Protein AF-A0A7S1Z8I4-F1 (afdb_monomer_lite)

Foldseek 3Di:
DEEQVVLVVLLVQLVVVVPPPPVVSNLVSLVVNLVVLVVDQWYFQHFLVSLQSSQLSCCPSVVFQWEFEAADPSCVNNCVSHNHYDHDDPPPDDPPDDDDPPPPPVVVVVVVVVVVVVVVVVVVVVVVVVVVVVVVLVVLLLCCLFDDDPSSLCNQLVVQLVVLVVVQVVVVPPDDDDDDQDPVSVVSSVVSSVVSVVVSVVLVVDCVVDDPSVVVSNVVSVVVSQVSCVVVVNRVPPDDPDDDDDDDDDDDDVDRDVRRMTRIDTDDDD

Structure (mmCIF, N/CA/C/O backbone):
data_AF-A0A7S1Z8I4-F1
#
_entry.id   AF-A0A7S1Z8I4-F1
#
loop_
_atom_site.group_PDB
_atom_site.id
_atom_site.type_symbol
_atom_site.label_atom_id
_atom_site.label_alt_id
_atom_site.label_comp_id
_atom_site.label_asym_id
_atom_site.label_entity_id
_atom_site.label_seq_id
_atom_site.pdbx_PDB_ins_code
_atom_site.Cartn_x
_atom_site.Cartn_y
_atom_site.Cartn_z
_atom_site.occupancy
_atom_site.B_iso_or_equiv
_atom_site.auth_seq_id
_atom_site.auth_comp_id
_atom_site.auth_asym_id
_atom_site.auth_atom_id
_atom_site.pdbx_PDB_model_num
ATOM 1 N N . VAL A 1 1 ? -29.106 -2.242 25.116 1.00 75.00 1 VAL A N 1
ATOM 2 C CA . VAL A 1 1 ? -28.317 -2.472 23.879 1.00 75.00 1 VAL A CA 1
ATOM 3 C C . VAL A 1 1 ? -28.120 -1.130 23.192 1.00 75.00 1 VAL A C 1
ATOM 5 O O . VAL A 1 1 ? -29.089 -0.388 23.104 1.00 75.00 1 VAL A O 1
ATOM 8 N N . ALA A 1 2 ? -26.910 -0.803 22.744 1.00 81.31 2 ALA A N 1
ATOM 9 C CA . ALA A 1 2 ? -26.602 0.417 21.996 1.00 81.31 2 ALA A CA 1
ATOM 10 C C . ALA A 1 2 ? -25.800 0.084 20.728 1.00 81.31 2 ALA A C 1
ATOM 12 O O . ALA A 1 2 ? -25.123 -0.940 20.661 1.00 81.31 2 ALA A O 1
ATOM 13 N N . THR A 1 3 ? -25.871 0.942 19.713 1.00 85.00 3 THR A N 1
ATOM 14 C CA . THR A 1 3 ? -25.057 0.818 18.494 1.00 85.00 3 THR A CA 1
ATOM 15 C C . THR A 1 3 ? -23.680 1.452 18.680 1.00 85.00 3 THR A C 1
ATOM 17 O O . THR A 1 3 ? -23.572 2.484 19.343 1.00 85.00 3 THR A O 1
ATOM 20 N N . GLY A 1 4 ? -22.653 0.895 18.031 1.00 80.12 4 GLY A N 1
ATOM 21 C CA . GLY A 1 4 ? -21.274 1.389 18.072 1.00 80.12 4 GLY A CA 1
ATOM 22 C C . GLY A 1 4 ? -21.150 2.888 17.797 1.00 80.12 4 GLY A C 1
ATOM 23 O O . GLY A 1 4 ? -20.566 3.598 18.608 1.00 80.12 4 GLY A O 1
ATOM 24 N N . ASP A 1 5 ? -21.786 3.387 16.736 1.00 84.62 5 ASP A N 1
ATOM 25 C CA . ASP A 1 5 ? -21.747 4.812 16.369 1.00 84.62 5 ASP A CA 1
ATOM 26 C C . ASP A 1 5 ? -22.304 5.729 17.472 1.00 84.62 5 ASP A C 1
ATOM 28 O O . ASP A 1 5 ? -21.739 6.781 17.763 1.00 84.62 5 ASP A O 1
ATOM 32 N N . ALA A 1 6 ? -23.382 5.312 18.143 1.00 85.25 6 ALA A N 1
ATOM 33 C CA . ALA A 1 6 ? -23.985 6.087 19.229 1.00 85.25 6 ALA A CA 1
ATOM 34 C C . ALA A 1 6 ? -23.058 6.156 20.453 1.00 85.25 6 ALA A C 1
ATOM 36 O O . ALA A 1 6 ? -22.943 7.202 21.096 1.00 85.25 6 ALA A O 1
ATOM 37 N N . VAL A 1 7 ? -22.362 5.055 20.753 1.00 85.25 7 VAL A N 1
ATOM 38 C CA . VAL A 1 7 ? -21.354 5.013 21.819 1.00 85.25 7 VAL A CA 1
ATOM 39 C C . VAL A 1 7 ? -20.126 5.846 21.444 1.00 85.25 7 VAL A C 1
ATOM 41 O O . VAL A 1 7 ? -19.585 6.556 22.285 1.00 85.25 7 VAL A O 1
ATOM 44 N N . ASP A 1 8 ? -19.712 5.833 20.180 1.00 86.31 8 ASP A N 1
ATOM 45 C CA . ASP A 1 8 ? -18.566 6.610 19.701 1.00 86.31 8 ASP A CA 1
ATOM 46 C C . ASP A 1 8 ? -18.810 8.128 19.807 1.00 86.31 8 ASP A C 1
ATOM 48 O O . ASP A 1 8 ? -17.923 8.888 20.215 1.00 86.31 8 ASP A O 1
ATOM 52 N N . VAL A 1 9 ? -20.042 8.572 19.530 1.00 87.44 9 VAL A N 1
ATOM 53 C CA . VAL A 1 9 ? -20.480 9.958 19.762 1.00 87.44 9 VAL A CA 1
ATOM 54 C C . VAL A 1 9 ? -20.447 10.299 21.251 1.00 87.44 9 VAL A C 1
ATOM 56 O O . VAL A 1 9 ? -19.905 11.340 21.619 1.00 87.44 9 VAL A O 1
ATOM 59 N N . LEU A 1 10 ? -20.965 9.416 22.112 1.00 86.38 10 LEU A N 1
ATOM 60 C CA . LEU A 1 10 ? -20.955 9.610 23.564 1.00 86.38 10 LEU A CA 1
ATOM 61 C C . LEU A 1 10 ? -19.528 9.785 24.110 1.00 86.38 10 LEU A C 1
ATOM 63 O O . LEU A 1 10 ? -19.267 10.717 24.867 1.00 86.38 10 LEU A O 1
ATOM 67 N N . LEU A 1 11 ? -18.594 8.929 23.693 1.00 84.44 11 LEU A N 1
ATOM 68 C CA . LEU A 1 11 ? -17.194 8.976 24.130 1.00 84.44 11 LEU A CA 1
ATOM 69 C C . LEU A 1 11 ? -16.474 10.252 23.672 1.00 84.44 11 LEU A C 1
ATOM 71 O O . LEU A 1 11 ? -15.620 10.782 24.382 1.00 84.44 11 LEU A O 1
ATOM 75 N N . SER A 1 12 ? -16.865 10.796 22.520 1.00 84.69 12 SER A N 1
ATOM 76 C CA . SER A 1 12 ? -16.284 12.030 21.976 1.00 84.69 12 SER A CA 1
ATOM 77 C C . SER A 1 12 ? -16.618 13.274 22.805 1.00 84.69 12 SER A C 1
ATOM 79 O O . SER A 1 12 ? -15.899 14.268 22.727 1.00 84.69 12 SER A O 1
ATOM 81 N N . VAL A 1 13 ? -17.683 13.233 23.613 1.00 76.56 13 VAL A N 1
ATOM 82 C CA . VAL A 1 13 ? -18.043 14.327 24.530 1.00 76.56 13 VAL A CA 1
ATOM 83 C C . VAL A 1 13 ? -17.033 14.442 25.674 1.00 76.56 13 VAL A C 1
ATOM 85 O O . VAL A 1 13 ? -16.660 15.552 26.041 1.00 76.56 13 VAL A O 1
ATOM 88 N N . SER A 1 14 ? -16.542 13.313 26.195 1.00 69.62 14 SER A N 1
ATOM 89 C CA . SER A 1 14 ? -15.531 13.305 27.262 1.00 69.62 14 SER A CA 1
ATOM 90 C C . SER A 1 14 ? -14.176 13.816 26.759 1.00 69.62 14 SER A C 1
ATOM 92 O O . SER A 1 14 ? -13.543 14.618 27.434 1.00 69.62 14 SER A O 1
ATOM 94 N N . GLU A 1 15 ? -13.764 13.454 25.541 1.00 68.56 15 GLU A N 1
ATOM 95 C CA . GLU A 1 15 ? -12.468 13.870 24.975 1.00 68.56 15 GLU A CA 1
ATOM 96 C C . GLU A 1 15 ? -12.368 15.386 24.712 1.00 68.56 15 GLU A C 1
ATOM 98 O O . GLU A 1 15 ? -11.283 15.957 24.812 1.00 68.56 15 GLU A O 1
ATOM 103 N N . ARG A 1 16 ? -13.487 16.062 24.414 1.00 62.72 16 ARG A N 1
ATOM 104 C CA . ARG A 1 16 ? -13.501 17.509 24.122 1.00 62.72 16 ARG A CA 1
ATOM 105 C C . ARG A 1 16 ? -13.268 18.388 25.352 1.00 62.72 16 ARG A C 1
ATOM 107 O O . ARG A 1 16 ? -12.663 19.442 25.220 1.00 62.72 16 ARG A O 1
ATOM 114 N N . GLY A 1 17 ? -13.693 17.960 26.541 1.00 53.81 17 GLY A N 1
ATOM 115 C CA . GLY A 1 17 ? -13.533 18.765 27.760 1.00 53.81 17 GLY A CA 1
ATOM 116 C C . GLY A 1 17 ? -12.088 18.854 28.276 1.00 53.81 17 GLY A C 1
ATOM 117 O O . GLY A 1 17 ? -11.786 19.721 29.090 1.00 53.81 17 GLY A O 1
ATOM 118 N N . GLY A 1 18 ? -11.190 17.970 27.823 1.00 53.88 18 GLY A N 1
ATOM 119 C CA . GLY A 1 18 ? -9.822 17.867 28.347 1.00 53.88 18 GLY A CA 1
ATOM 120 C C . GLY A 1 18 ? -8.840 18.918 27.816 1.00 53.88 18 GLY A C 1
ATOM 121 O O . GLY A 1 18 ? -7.862 19.220 28.495 1.00 53.88 18 GLY A O 1
ATOM 122 N N . ASN A 1 19 ? -9.094 19.498 26.638 1.00 54.69 19 ASN A N 1
ATOM 123 C CA . ASN A 1 19 ? -8.164 20.435 25.989 1.00 54.69 19 ASN A CA 1
ATOM 124 C C . ASN A 1 19 ? -8.385 21.910 26.363 1.00 54.69 19 ASN A C 1
ATOM 126 O O . ASN A 1 19 ? -7.490 22.726 26.158 1.00 54.69 19 ASN A O 1
ATOM 130 N N . ASP A 1 20 ? -9.533 22.253 26.949 1.00 56.81 20 ASP A N 1
ATOM 131 C CA . ASP A 1 20 ? -9.974 23.650 27.071 1.00 56.81 20 ASP A CA 1
ATOM 132 C C . ASP A 1 20 ? -9.710 24.266 28.462 1.00 56.81 20 ASP A C 1
ATOM 134 O O . ASP A 1 20 ? -10.247 25.322 28.794 1.00 56.81 20 ASP A O 1
ATOM 138 N N . GLY A 1 21 ? -8.915 23.612 29.320 1.00 55.66 21 GLY A N 1
ATOM 139 C CA . GLY A 1 21 ? -8.537 24.127 30.649 1.00 55.66 21 GLY A CA 1
ATOM 140 C C . GLY A 1 21 ? -9.686 24.239 31.669 1.00 55.66 21 GLY A C 1
ATOM 141 O O . GLY A 1 21 ? -9.465 24.644 32.810 1.00 55.66 21 GLY A O 1
ATOM 142 N N . ARG A 1 22 ? -10.915 23.850 31.303 1.00 61.19 22 ARG A N 1
ATOM 143 C CA . ARG A 1 22 ? -12.115 23.900 32.154 1.00 61.19 22 ARG A CA 1
ATOM 144 C C . ARG A 1 22 ? -12.359 22.567 32.858 1.00 61.19 22 ARG A C 1
ATOM 146 O O . ARG A 1 22 ? -13.245 21.791 32.511 1.00 61.19 22 ARG A O 1
ATOM 153 N N . GLY A 1 23 ? -11.578 22.312 33.908 1.00 62.44 23 GLY A N 1
ATOM 154 C CA . GLY A 1 23 ? -11.617 21.047 34.656 1.00 62.44 23 GLY A CA 1
ATOM 155 C C . GLY A 1 23 ? -12.972 20.681 35.288 1.00 62.44 23 GLY A C 1
ATOM 156 O O . GLY A 1 23 ? -13.205 19.509 35.567 1.00 62.44 23 GLY A O 1
ATOM 157 N N . ALA A 1 24 ? -13.880 21.639 35.510 1.00 67.94 24 ALA A N 1
ATOM 158 C CA . ALA A 1 24 ? -15.230 21.358 36.011 1.00 67.94 24 ALA A CA 1
ATOM 159 C C . ALA A 1 24 ? -16.141 20.750 34.930 1.00 67.94 24 ALA A C 1
ATOM 161 O O . ALA A 1 24 ? -16.724 19.693 35.158 1.00 67.94 24 ALA A O 1
ATOM 162 N N . GLU A 1 25 ? -16.178 21.351 33.736 1.00 69.50 25 GLU A N 1
ATOM 163 C CA . GLU A 1 25 ? -16.958 20.852 32.593 1.00 69.50 25 GLU A CA 1
ATOM 164 C C . GLU A 1 25 ? -16.471 19.462 32.150 1.00 69.50 25 GLU A C 1
ATOM 166 O O . GLU A 1 25 ? -17.275 18.582 31.840 1.00 69.50 25 GLU A O 1
ATOM 171 N N . PHE A 1 26 ? -15.155 19.222 32.201 1.00 73.25 26 PHE A N 1
ATOM 172 C CA . PHE A 1 26 ? -14.579 17.903 31.929 1.00 73.25 26 PHE A CA 1
ATOM 173 C C . PHE A 1 26 ? -15.032 16.841 32.938 1.00 73.25 26 PHE A C 1
ATOM 175 O O . PHE A 1 26 ? -15.396 15.735 32.540 1.00 73.25 26 PHE A O 1
ATOM 182 N N . ARG A 1 27 ? -15.053 17.157 34.241 1.00 73.44 27 ARG A N 1
ATOM 183 C CA . ARG A 1 27 ? -15.522 16.215 35.273 1.00 73.44 27 ARG A CA 1
ATOM 184 C C . ARG A 1 27 ? -16.995 15.856 35.092 1.00 73.44 27 ARG A C 1
ATOM 186 O O . ARG A 1 27 ? -17.339 14.681 35.209 1.00 73.44 27 ARG A O 1
ATOM 193 N N . ASP A 1 28 ? -17.838 16.827 34.755 1.00 79.06 28 ASP A N 1
ATOM 194 C CA . ASP A 1 28 ? -19.261 16.582 34.499 1.00 79.06 28 ASP A CA 1
ATOM 195 C C . ASP A 1 28 ? -19.480 15.739 33.234 1.00 79.06 28 ASP A C 1
ATOM 197 O O . ASP A 1 28 ? -20.297 14.813 33.240 1.00 79.06 28 ASP A O 1
ATOM 201 N N . ALA A 1 29 ? -18.699 15.982 32.176 1.00 78.62 29 ALA A N 1
ATOM 202 C CA . ALA A 1 29 ? -18.707 15.158 30.968 1.00 78.62 29 ALA A CA 1
ATOM 203 C C . ALA A 1 29 ? -18.251 13.714 31.248 1.00 78.62 29 ALA A C 1
ATOM 205 O O . ALA A 1 29 ? -18.894 12.755 30.825 1.00 78.62 29 ALA A O 1
ATOM 206 N N . CYS A 1 30 ? -17.177 13.530 32.014 1.00 79.75 30 CYS A N 1
ATOM 207 C CA . CYS A 1 30 ? -16.706 12.209 32.431 1.00 79.75 30 CYS A CA 1
ATOM 208 C C . CYS A 1 30 ? -17.761 11.459 33.257 1.00 79.75 30 CYS A C 1
ATOM 210 O O . CYS A 1 30 ? -18.028 10.280 33.012 1.00 79.75 30 CYS A O 1
ATOM 212 N N . ARG A 1 31 ? -18.431 12.158 34.182 1.00 81.56 31 ARG A N 1
ATOM 213 C CA . ARG A 1 31 ? -19.513 11.589 34.991 1.00 81.56 31 ARG A CA 1
ATOM 214 C C . ARG A 1 31 ? -20.711 11.176 34.137 1.00 81.56 31 ARG A C 1
ATOM 216 O O . ARG A 1 31 ? -21.264 10.099 34.348 1.00 81.56 31 ARG A O 1
ATOM 223 N N . CYS A 1 32 ? -21.109 11.994 33.161 1.00 83.12 32 CYS A N 1
ATOM 224 C CA . CYS A 1 32 ? -22.249 11.675 32.301 1.00 83.12 32 CYS A CA 1
ATOM 225 C C . CYS A 1 32 ? -21.968 10.468 31.392 1.00 83.12 32 CYS A C 1
ATOM 227 O O . CYS A 1 32 ? -22.854 9.634 31.190 1.00 83.12 32 CYS A O 1
ATOM 229 N N . VAL A 1 33 ? -20.731 10.334 30.902 1.00 84.31 33 VAL A N 1
ATOM 230 C CA . VAL A 1 33 ? -20.291 9.174 30.120 1.00 84.31 33 VAL A CA 1
ATOM 231 C C . VAL A 1 33 ? -20.281 7.916 30.979 1.00 84.31 33 VAL A C 1
ATOM 233 O O . VAL A 1 33 ? -20.842 6.911 30.552 1.00 84.31 33 VAL A O 1
ATOM 236 N N . SER A 1 34 ? -19.736 7.983 32.197 1.00 84.12 34 SER A N 1
ATOM 237 C CA . SER A 1 34 ? -19.731 6.852 33.131 1.00 84.12 34 SER A CA 1
ATOM 238 C C . SER A 1 34 ? -21.147 6.336 33.404 1.00 84.12 34 SER A C 1
ATOM 240 O O . SER A 1 34 ? -21.426 5.163 33.172 1.00 84.12 34 SER A O 1
ATOM 242 N N . VAL A 1 35 ? -22.086 7.219 33.767 1.00 84.75 35 VAL A N 1
ATOM 243 C CA . VAL A 1 35 ? -23.485 6.835 34.037 1.00 84.75 35 VAL A CA 1
ATOM 244 C C . VAL A 1 35 ? -24.142 6.174 32.823 1.00 84.75 35 VAL A C 1
ATOM 246 O O . VAL A 1 35 ? -24.845 5.174 32.958 1.00 84.75 35 VAL A O 1
ATOM 249 N N . ARG A 1 36 ? -23.923 6.723 31.623 1.00 86.31 36 ARG A N 1
ATOM 250 C CA . ARG A 1 36 ? -24.536 6.202 30.395 1.00 86.31 36 ARG A CA 1
ATOM 251 C C . ARG A 1 36 ? -23.923 4.880 29.951 1.00 86.31 36 ARG A C 1
ATOM 253 O O . ARG A 1 36 ? -24.667 4.016 29.501 1.00 86.31 36 ARG A O 1
ATOM 260 N N . LEU A 1 37 ? -22.607 4.708 30.080 1.00 84.44 37 LEU A N 1
ATOM 261 C CA . LEU A 1 37 ? -21.941 3.446 29.754 1.00 84.44 37 LEU A CA 1
ATOM 262 C C . LEU A 1 37 ? -22.355 2.325 30.709 1.00 84.44 37 LEU A C 1
ATOM 264 O O . LEU A 1 37 ? -22.594 1.217 30.242 1.00 84.44 37 LEU A O 1
ATOM 268 N N . SER A 1 38 ? -22.542 2.615 31.999 1.00 83.06 38 SER A N 1
ATOM 269 C CA . SER A 1 38 ? -23.013 1.622 32.975 1.00 83.06 38 SER A CA 1
ATOM 270 C C . SER A 1 38 ? -24.412 1.073 32.670 1.00 83.06 38 SER A C 1
ATOM 272 O O . SER A 1 38 ? -24.737 -0.034 33.087 1.00 83.06 38 SER A O 1
ATOM 274 N N . ALA A 1 39 ? -25.239 1.810 31.920 1.00 83.75 39 ALA A N 1
ATOM 275 C CA . ALA A 1 39 ? -26.558 1.350 31.472 1.00 83.75 39 ALA A CA 1
ATOM 276 C C . ALA A 1 39 ? -26.514 0.516 30.170 1.00 83.75 39 ALA A C 1
ATOM 278 O O . ALA A 1 39 ? -27.540 -0.003 29.718 1.00 83.75 39 ALA A O 1
ATOM 279 N N . VAL A 1 40 ? -25.349 0.400 29.522 1.00 82.44 40 VAL A N 1
ATOM 280 C CA . VAL A 1 40 ? -25.187 -0.291 28.238 1.00 82.44 40 VAL A CA 1
ATOM 281 C C . VAL A 1 40 ? -24.495 -1.634 28.445 1.00 82.44 40 VAL A C 1
ATOM 283 O O . VAL A 1 40 ? -23.281 -1.715 28.560 1.00 82.44 40 VAL A O 1
ATOM 286 N N . HIS A 1 41 ? -25.275 -2.713 28.388 1.00 79.81 41 HIS A N 1
ATOM 287 C CA . HIS A 1 41 ? -24.746 -4.081 28.504 1.00 79.81 41 HIS A CA 1
ATOM 288 C C . HIS A 1 41 ? -24.262 -4.692 27.180 1.00 79.81 41 HIS A C 1
ATOM 290 O O . HIS A 1 41 ? -23.492 -5.645 27.174 1.00 79.81 41 HIS A O 1
ATOM 296 N N . VAL A 1 42 ? -24.740 -4.181 26.042 1.00 80.88 42 VAL A N 1
ATOM 297 C CA . VAL A 1 42 ? -24.426 -4.732 24.715 1.00 80.88 42 VAL A CA 1
ATOM 298 C C . VAL A 1 42 ? -24.169 -3.586 23.757 1.00 80.88 42 VAL A C 1
ATOM 300 O O . VAL A 1 42 ? -25.040 -2.724 23.599 1.00 80.88 42 VAL A O 1
ATOM 303 N N . ILE A 1 43 ? -23.009 -3.613 23.099 1.00 83.38 43 ILE A N 1
ATOM 304 C CA . ILE A 1 43 ? -22.639 -2.674 22.039 1.00 83.38 43 ILE A CA 1
ATOM 305 C C . ILE A 1 43 ? -22.567 -3.451 20.722 1.00 83.38 43 ILE A C 1
ATOM 307 O O . ILE A 1 43 ? -21.641 -4.226 20.479 1.00 83.38 43 ILE A O 1
ATOM 311 N N . ALA A 1 44 ? -23.568 -3.252 19.870 1.00 82.38 44 ALA A N 1
ATOM 312 C CA . ALA A 1 44 ? -23.664 -3.914 18.574 1.00 82.38 44 ALA A CA 1
ATOM 313 C C . ALA A 1 44 ? -23.040 -3.056 17.466 1.00 82.38 44 ALA A C 1
ATOM 315 O O . ALA A 1 44 ? -23.122 -1.826 17.514 1.00 82.38 44 ALA A O 1
ATOM 316 N N . ARG A 1 45 ? -22.473 -3.701 16.436 1.00 81.31 45 ARG A N 1
ATOM 317 C CA . ARG A 1 45 ? -21.838 -3.033 15.283 1.00 81.31 45 ARG A CA 1
ATOM 318 C C . ARG A 1 45 ? -20.745 -2.048 15.716 1.00 81.31 45 ARG A C 1
ATOM 320 O O . ARG A 1 45 ? -20.714 -0.898 15.287 1.00 81.31 45 ARG A O 1
ATOM 327 N N . ALA A 1 46 ? -19.885 -2.482 16.636 1.00 81.81 46 ALA A N 1
ATOM 328 C CA . ALA A 1 46 ? -18.791 -1.660 17.141 1.00 81.81 46 ALA A CA 1
ATOM 329 C C . ALA A 1 46 ? -17.570 -1.761 16.221 1.00 81.81 46 ALA A C 1
ATOM 331 O O . ALA A 1 46 ? -17.044 -2.852 15.996 1.00 81.81 46 ALA A O 1
ATOM 332 N N . SER A 1 47 ? -17.075 -0.618 15.739 1.00 82.44 47 SER A N 1
ATOM 333 C CA . SER A 1 47 ? -15.807 -0.578 15.005 1.00 82.44 47 SER A CA 1
ATOM 334 C C . SER A 1 47 ? -14.627 -0.954 15.924 1.00 82.44 47 SER A C 1
ATOM 336 O O . SER A 1 47 ? -14.704 -0.712 17.135 1.00 82.44 47 SER A O 1
ATOM 338 N N . PRO A 1 48 ? -13.496 -1.465 15.391 1.00 84.38 48 PRO A N 1
ATOM 339 C CA . PRO A 1 48 ? -12.292 -1.739 16.188 1.00 84.38 48 PRO A CA 1
ATOM 340 C C . PRO A 1 48 ? -11.834 -0.530 17.020 1.00 84.38 48 PRO A C 1
ATOM 342 O O . PRO A 1 48 ? -11.423 -0.656 18.176 1.00 84.38 48 PRO A O 1
ATOM 345 N N . ARG A 1 49 ? -11.966 0.677 16.452 1.00 85.44 49 ARG A N 1
ATOM 346 C CA . ARG A 1 49 ? -11.675 1.937 17.143 1.00 85.44 49 ARG A CA 1
ATOM 347 C C . ARG A 1 49 ? -12.621 2.154 18.324 1.00 85.44 49 ARG A C 1
ATOM 349 O O . ARG A 1 49 ? -12.151 2.470 19.415 1.00 85.44 49 ARG A O 1
ATOM 356 N N . THR A 1 50 ? -13.922 1.964 18.120 1.00 86.94 50 THR A N 1
ATOM 357 C CA . THR A 1 50 ? -14.941 2.124 19.166 1.00 86.94 50 THR A CA 1
ATOM 358 C C . THR A 1 50 ? -14.707 1.142 20.313 1.00 86.94 50 THR A C 1
ATOM 360 O O . THR A 1 50 ? -14.686 1.574 21.462 1.00 86.94 50 THR A O 1
ATOM 363 N N . LYS A 1 51 ? -14.424 -0.141 20.028 1.00 88.25 51 LYS A N 1
ATOM 364 C CA . LYS A 1 51 ? -14.109 -1.149 21.062 1.00 88.25 51 LYS A CA 1
ATOM 365 C C . LYS A 1 51 ? -12.947 -0.693 21.956 1.00 88.25 51 LYS A C 1
ATOM 367 O O . LYS A 1 51 ? -13.052 -0.706 23.180 1.00 88.25 51 LYS A O 1
ATOM 372 N N . ARG A 1 52 ? -11.864 -0.191 21.350 1.00 89.38 52 ARG A N 1
ATOM 373 C CA . ARG A 1 52 ? -10.706 0.341 22.086 1.00 89.38 52 ARG A CA 1
ATOM 374 C C . ARG A 1 52 ? -11.050 1.564 22.940 1.00 89.38 52 ARG A C 1
ATOM 376 O O . ARG A 1 52 ? -10.582 1.654 24.073 1.00 89.38 52 ARG A O 1
ATOM 383 N N . ARG A 1 53 ? -11.840 2.507 22.414 1.00 88.75 53 ARG A N 1
ATOM 384 C CA . ARG A 1 53 ? -12.241 3.718 23.156 1.00 88.75 53 ARG A CA 1
ATOM 385 C C . ARG A 1 53 ? -13.135 3.384 24.347 1.00 88.75 53 ARG A C 1
ATOM 387 O O . ARG A 1 53 ? -12.943 3.963 25.409 1.00 88.75 53 ARG A O 1
ATOM 394 N N . VAL A 1 54 ? -14.053 2.428 24.195 1.00 88.81 54 VAL A N 1
ATOM 395 C CA . VAL A 1 54 ? -14.909 1.947 25.292 1.00 88.81 54 VAL A CA 1
ATOM 396 C C . VAL A 1 54 ? -14.058 1.383 26.426 1.00 88.81 54 VAL A C 1
ATOM 398 O O . VAL A 1 54 ? -14.185 1.844 27.556 1.00 88.81 54 VAL A O 1
ATOM 401 N N . VAL A 1 55 ? -13.142 0.456 26.123 1.00 89.19 55 VAL A N 1
ATOM 402 C CA . VAL A 1 55 ? -12.231 -0.127 27.125 1.00 89.19 55 VAL A CA 1
ATOM 403 C C . VAL A 1 55 ? -11.389 0.955 27.806 1.00 89.19 55 VAL A C 1
ATOM 405 O O . VAL A 1 55 ? -11.309 0.998 29.031 1.00 89.19 55 VAL A O 1
ATOM 408 N N . GLY A 1 56 ? -10.816 1.877 27.027 1.00 88.94 56 GLY A N 1
ATOM 409 C CA . GLY A 1 56 ? -10.026 2.984 27.568 1.00 88.94 56 GLY A CA 1
ATOM 410 C C . GLY A 1 56 ? -10.832 3.917 28.477 1.00 88.94 56 GLY A C 1
ATOM 411 O O . GLY A 1 56 ? -10.316 4.373 29.494 1.00 88.94 56 GLY A O 1
ATOM 412 N N . CYS A 1 57 ? -12.099 4.173 28.149 1.00 87.62 57 CYS A N 1
ATOM 413 C CA . CYS A 1 57 ? -12.989 5.000 28.957 1.00 87.62 57 CYS A CA 1
ATOM 414 C C . CYS A 1 57 ? -13.418 4.294 30.250 1.00 87.62 57 CYS A C 1
ATOM 416 O O . CYS A 1 57 ? -13.362 4.899 31.320 1.00 87.62 57 CYS A O 1
ATOM 418 N N . LEU A 1 58 ? -13.778 3.009 30.183 1.00 87.50 58 LEU A N 1
ATOM 419 C CA . LEU A 1 58 ? -14.116 2.215 31.368 1.00 87.50 58 LEU A CA 1
ATOM 420 C C . LEU A 1 58 ? -12.937 2.149 32.347 1.00 87.50 58 LEU A C 1
ATOM 422 O O . LEU A 1 58 ? -13.122 2.373 33.540 1.00 87.50 58 LEU A O 1
ATOM 426 N N . ARG A 1 59 ? -11.721 1.948 31.831 1.00 87.81 59 ARG A N 1
ATOM 427 C CA . ARG A 1 59 ? -10.498 1.893 32.637 1.00 87.81 59 ARG A CA 1
ATOM 428 C C . ARG A 1 59 ? -10.075 3.258 33.185 1.00 87.81 59 ARG A C 1
ATOM 430 O O . ARG A 1 59 ? -9.821 3.401 34.372 1.00 87.81 59 ARG A O 1
ATOM 437 N N . GLY A 1 60 ? -9.972 4.270 32.322 1.00 85.00 60 GLY A N 1
ATOM 438 C CA . GLY A 1 60 ? -9.374 5.563 32.675 1.00 85.00 60 GLY A CA 1
ATOM 439 C C . GLY A 1 60 ? -10.346 6.592 33.250 1.00 85.00 60 GLY A C 1
ATOM 440 O O . GLY A 1 60 ? -9.982 7.325 34.163 1.00 85.00 60 GLY A O 1
ATOM 441 N N . VAL A 1 61 ? -11.568 6.669 32.715 1.00 81.94 61 VAL A N 1
ATOM 442 C CA . VAL A 1 61 ? -12.563 7.684 33.106 1.00 81.94 61 VAL A CA 1
ATOM 443 C C . VAL A 1 61 ? -13.481 7.161 34.203 1.00 81.94 61 VAL A C 1
ATOM 445 O O . VAL A 1 61 ? -13.786 7.886 35.146 1.00 81.94 61 VAL A O 1
ATOM 448 N N . CYS A 1 62 ? -13.921 5.908 34.085 1.00 81.81 62 CYS A N 1
ATOM 449 C CA . CYS A 1 62 ? -14.815 5.294 35.067 1.00 81.81 62 CYS A CA 1
ATOM 450 C C . CYS A 1 62 ? -14.051 4.616 36.216 1.00 81.81 62 CYS A C 1
ATOM 452 O O . CYS A 1 62 ? -14.643 4.347 37.256 1.00 81.81 62 CYS A O 1
ATOM 454 N N . GLY A 1 63 ? -12.749 4.360 36.043 1.00 84.31 63 GLY A N 1
ATOM 455 C CA . GLY A 1 63 ? -11.902 3.740 37.065 1.00 84.31 63 GLY A CA 1
ATOM 456 C C . GLY A 1 63 ? -12.193 2.257 37.305 1.00 84.31 63 GLY A C 1
ATOM 457 O O . GLY A 1 63 ? -11.884 1.747 38.377 1.00 84.31 63 GLY A O 1
ATOM 458 N N . HIS A 1 64 ? -12.807 1.561 36.346 1.00 86.06 64 HIS A N 1
ATOM 459 C CA . HIS A 1 64 ? -13.093 0.133 36.463 1.00 86.06 64 HIS A CA 1
ATOM 460 C C . HIS A 1 64 ? -11.880 -0.714 36.080 1.00 86.06 64 HIS A C 1
ATOM 462 O O . HIS A 1 64 ? -11.123 -0.353 35.181 1.00 86.06 64 HIS A O 1
ATOM 468 N N . THR A 1 65 ? -11.750 -1.890 36.694 1.00 85.12 65 THR A N 1
ATOM 469 C CA . THR A 1 65 ? -10.876 -2.945 36.175 1.00 85.12 65 THR A CA 1
ATOM 470 C C . THR A 1 65 ? -11.572 -3.626 35.002 1.00 85.12 65 THR A C 1
ATOM 472 O O . THR A 1 65 ? -12.688 -4.134 35.139 1.00 85.12 65 THR A O 1
ATOM 475 N N . VAL A 1 66 ? -10.933 -3.623 33.835 1.00 85.19 66 VAL A N 1
ATOM 476 C CA . VAL A 1 66 ? -11.553 -4.085 32.590 1.00 85.19 66 VAL A CA 1
ATOM 477 C C . VAL A 1 66 ? -10.928 -5.393 32.123 1.00 85.19 66 VAL A C 1
ATOM 479 O O . VAL A 1 66 ? -9.729 -5.460 31.850 1.00 85.19 66 VAL A O 1
ATOM 482 N N . LEU A 1 67 ? -11.777 -6.411 31.965 1.00 86.31 67 LEU A N 1
ATOM 483 C CA . LEU A 1 67 ? -11.484 -7.627 31.215 1.00 86.31 67 LEU A CA 1
ATOM 484 C C . LEU A 1 67 ? -12.032 -7.469 29.793 1.00 86.31 67 LEU A C 1
ATOM 486 O O . LEU A 1 67 ? -13.215 -7.177 29.617 1.00 86.31 67 LEU A O 1
ATOM 490 N N . MET A 1 68 ? -11.199 -7.695 28.780 1.00 85.88 68 MET A N 1
ATOM 491 C CA . MET A 1 68 ? -11.640 -7.724 27.383 1.00 85.88 68 MET A CA 1
ATOM 492 C C . MET A 1 68 ? -11.384 -9.098 26.764 1.00 85.88 68 MET A C 1
ATOM 494 O O . MET A 1 68 ? -10.239 -9.550 26.698 1.00 85.88 68 MET A O 1
ATOM 498 N N . CYS A 1 69 ? -12.443 -9.723 26.255 1.00 84.31 69 CYS A N 1
ATOM 499 C CA . CYS A 1 69 ? -12.359 -10.956 25.478 1.00 84.31 69 CYS A CA 1
ATOM 500 C C . CYS A 1 69 ? -12.531 -10.647 23.988 1.00 84.31 69 CYS A C 1
ATOM 502 O O . CYS A 1 69 ? -13.345 -9.798 23.621 1.00 84.31 69 CYS A O 1
ATOM 504 N N . GLY A 1 70 ? -11.780 -11.332 23.131 1.00 81.75 70 GLY A N 1
ATOM 505 C CA . GLY A 1 70 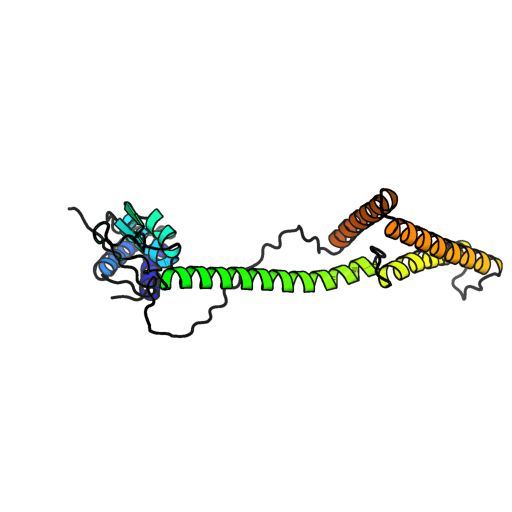? -11.892 -11.178 21.682 1.00 81.75 70 GLY A CA 1
ATOM 506 C C . GLY A 1 70 ? -11.319 -12.374 20.938 1.00 81.75 70 GLY A C 1
ATOM 507 O O . GLY A 1 70 ? -10.452 -13.070 21.459 1.00 81.75 70 GLY A O 1
ATOM 508 N N . ASP A 1 71 ? -11.810 -12.615 19.733 1.00 75.75 71 ASP A N 1
ATOM 509 C CA . ASP A 1 71 ? -11.480 -13.771 18.890 1.00 75.75 71 ASP A CA 1
ATOM 510 C C . ASP A 1 71 ? -10.664 -13.383 17.644 1.00 75.75 71 ASP A C 1
ATOM 512 O O . ASP A 1 71 ? -10.138 -14.244 16.942 1.00 75.75 71 ASP A O 1
ATOM 516 N N . GLY A 1 72 ? -10.513 -12.084 17.358 1.00 74.56 72 GLY A N 1
ATOM 517 C CA . GLY A 1 72 ? -9.909 -11.632 16.107 1.00 74.56 72 GLY A CA 1
ATOM 518 C C . GLY A 1 72 ? -9.033 -10.385 16.187 1.00 74.56 72 GLY A C 1
ATOM 519 O O . GLY A 1 72 ? -8.937 -9.674 17.187 1.00 74.56 72 GLY A O 1
ATOM 520 N N . VAL A 1 73 ? -8.421 -10.064 15.041 1.00 74.94 73 VAL A N 1
ATOM 521 C CA . VAL A 1 73 ? -7.545 -8.888 14.851 1.00 74.94 73 VAL A CA 1
ATOM 522 C C . VAL A 1 73 ? -8.229 -7.550 15.162 1.00 74.94 73 VAL A C 1
ATOM 524 O O . VAL A 1 73 ? -7.558 -6.564 15.462 1.00 74.94 73 VAL A O 1
ATOM 527 N N . ASN A 1 74 ? -9.562 -7.521 15.119 1.00 77.75 74 ASN A N 1
ATOM 528 C CA . ASN A 1 74 ? -10.376 -6.350 15.435 1.00 77.75 74 ASN A CA 1
ATOM 529 C C . ASN A 1 74 ? -10.372 -6.010 16.932 1.00 77.75 74 ASN A C 1
ATOM 531 O O . ASN A 1 74 ? -10.579 -4.849 17.289 1.00 77.75 74 ASN A O 1
ATOM 535 N N . ASP A 1 75 ? -10.112 -6.993 17.794 1.00 83.69 75 ASP A N 1
ATOM 536 C CA . ASP A 1 75 ? -10.162 -6.828 19.246 1.00 83.69 75 ASP A CA 1
ATOM 537 C C . ASP A 1 75 ? -8.788 -6.574 19.852 1.00 83.69 75 ASP A C 1
ATOM 539 O O . ASP A 1 75 ? -8.705 -6.025 20.945 1.00 83.69 75 ASP A O 1
ATOM 543 N N . VAL A 1 76 ? -7.703 -6.849 19.120 1.00 82.50 76 VAL A N 1
ATOM 544 C CA . VAL A 1 76 ? -6.311 -6.688 19.587 1.00 82.50 76 VAL A CA 1
ATOM 545 C C . VAL A 1 76 ? -6.056 -5.298 20.178 1.00 82.50 76 VAL A C 1
ATOM 547 O O . VAL A 1 76 ? -5.409 -5.160 21.217 1.00 82.50 76 VAL A O 1
ATOM 550 N N . GLY A 1 77 ? -6.587 -4.250 19.542 1.00 85.06 77 GLY A N 1
ATOM 551 C CA . GLY A 1 77 ? -6.442 -2.878 20.031 1.00 85.06 77 GLY A CA 1
ATOM 552 C C . GLY A 1 77 ? -7.168 -2.618 21.355 1.00 85.06 77 GLY A C 1
ATOM 553 O O . GLY A 1 77 ? -6.667 -1.850 22.175 1.00 85.06 77 GLY A O 1
ATOM 554 N N . ALA A 1 78 ? -8.327 -3.248 21.559 1.00 87.12 78 ALA A N 1
ATOM 555 C CA . ALA A 1 78 ? -9.119 -3.150 22.781 1.00 87.12 78 ALA A CA 1
ATOM 556 C C . ALA A 1 78 ? -8.547 -4.043 23.891 1.00 87.12 78 ALA A C 1
ATOM 558 O O . ALA A 1 78 ? -8.373 -3.580 25.011 1.00 87.12 78 ALA A O 1
ATOM 559 N N . MET A 1 79 ? -8.150 -5.272 23.557 1.00 86.25 79 MET A N 1
ATOM 560 C CA . MET A 1 79 ? -7.460 -6.211 24.443 1.00 86.25 79 MET A CA 1
ATOM 561 C C . MET A 1 79 ? -6.186 -5.602 25.028 1.00 86.25 79 MET A C 1
ATOM 563 O O . MET A 1 79 ? -5.978 -5.652 26.233 1.00 86.25 79 MET A O 1
ATOM 567 N N . LYS A 1 80 ? -5.376 -4.928 24.202 1.00 87.44 80 LYS A N 1
ATOM 568 C CA . LYS A 1 80 ? -4.168 -4.228 24.667 1.00 87.44 80 LYS A CA 1
ATOM 569 C C . LYS A 1 80 ? -4.462 -3.065 25.626 1.00 87.44 80 LYS A C 1
ATOM 571 O O . LYS A 1 80 ? -3.580 -2.665 26.378 1.00 87.44 80 LYS A O 1
ATOM 576 N N . ALA A 1 81 ? -5.648 -2.466 25.545 1.00 87.19 81 ALA A N 1
ATOM 577 C CA . ALA A 1 81 ? -6.039 -1.342 26.393 1.00 87.19 81 ALA A CA 1
ATOM 578 C C . ALA A 1 81 ? -6.689 -1.780 27.718 1.00 87.19 81 ALA A C 1
ATOM 580 O O . ALA A 1 81 ? -6.841 -0.941 28.606 1.00 87.19 81 ALA A O 1
ATOM 581 N N . ALA A 1 82 ? -7.091 -3.048 27.827 1.00 88.00 82 ALA A N 1
ATOM 582 C CA . ALA A 1 82 ? -7.710 -3.624 29.014 1.00 88.00 82 ALA A CA 1
ATOM 583 C C . ALA A 1 82 ? -6.665 -3.945 30.091 1.00 88.00 82 ALA A C 1
ATOM 585 O O . ALA A 1 82 ? -5.475 -4.065 29.794 1.00 88.00 82 ALA A O 1
ATOM 586 N N . ASP A 1 83 ? -7.113 -4.105 31.336 1.00 87.25 83 ASP A N 1
ATOM 587 C CA . ASP A 1 83 ? -6.236 -4.536 32.430 1.00 87.25 83 ASP A CA 1
ATOM 588 C C . ASP A 1 83 ? -5.906 -6.026 32.307 1.00 87.25 83 ASP A C 1
ATOM 590 O O . ASP A 1 83 ? -4.774 -6.444 32.542 1.00 87.25 83 ASP A O 1
ATOM 594 N N . VAL A 1 84 ? -6.888 -6.819 31.873 1.00 83.75 84 VAL A N 1
ATOM 595 C CA . VAL A 1 84 ? -6.725 -8.237 31.553 1.00 83.75 84 VAL A CA 1
ATOM 596 C C . VAL A 1 84 ? -7.374 -8.506 30.201 1.00 83.75 84 VAL A C 1
ATOM 598 O O . VAL A 1 84 ? -8.458 -8.001 29.904 1.00 83.75 84 VAL A O 1
ATOM 601 N N . SER A 1 85 ? -6.724 -9.310 29.362 1.00 83.75 85 SER A N 1
ATOM 602 C CA . SER A 1 85 ? -7.295 -9.705 28.076 1.00 83.75 85 SER A CA 1
ATOM 603 C C . SER A 1 85 ? -7.220 -11.204 27.850 1.00 83.75 85 SER A C 1
ATOM 605 O O . SER A 1 85 ? -6.230 -11.844 28.200 1.00 83.75 85 SER A O 1
ATOM 607 N N . VAL A 1 86 ? -8.286 -11.750 27.265 1.00 80.62 86 VAL A N 1
ATOM 608 C CA . VAL A 1 86 ? -8.409 -13.173 26.944 1.00 80.62 86 VAL A CA 1
ATOM 609 C C . VAL A 1 86 ? -8.684 -13.304 25.456 1.00 80.62 86 VAL A C 1
ATOM 611 O O . VAL A 1 86 ? -9.691 -12.811 24.948 1.00 80.62 86 VAL A O 1
ATOM 614 N N . ALA A 1 87 ? -7.766 -13.954 24.748 1.00 82.25 87 ALA A N 1
ATOM 615 C CA . ALA A 1 87 ? -8.009 -14.352 23.373 1.00 82.25 87 ALA A CA 1
ATOM 616 C C . ALA A 1 87 ? -8.887 -15.603 23.393 1.00 82.25 87 ALA A C 1
ATOM 618 O O . ALA A 1 87 ? -8.490 -16.630 23.945 1.00 82.25 87 ALA A O 1
ATOM 619 N N . MET A 1 88 ? -10.075 -15.520 22.806 1.00 76.81 88 MET A N 1
ATOM 620 C CA . MET A 1 88 ? -10.883 -16.702 22.554 1.00 76.81 88 MET A CA 1
ATOM 621 C C . MET A 1 88 ? -10.302 -17.403 21.331 1.00 76.81 88 MET A C 1
ATOM 623 O O . MET A 1 88 ? -10.341 -16.871 20.225 1.00 76.81 88 MET A O 1
ATOM 627 N N . LEU A 1 89 ? -9.728 -18.586 21.542 1.00 63.66 89 LEU A N 1
ATOM 628 C CA . LEU A 1 89 ? -9.367 -19.471 20.445 1.00 63.66 89 LEU A CA 1
ATOM 629 C C . LEU A 1 89 ? -10.663 -20.116 19.944 1.00 63.66 89 LEU A C 1
ATOM 631 O O . LEU A 1 89 ? -11.261 -20.937 20.639 1.00 63.66 89 LEU A O 1
ATOM 635 N N . THR A 1 90 ? -11.128 -19.739 18.758 1.00 57.69 90 THR A N 1
ATOM 636 C CA . THR A 1 90 ? -12.185 -20.491 18.077 1.00 57.69 90 THR A CA 1
ATOM 637 C C . THR A 1 90 ? -11.598 -21.847 17.674 1.00 57.69 90 THR A C 1
ATOM 639 O O . THR A 1 90 ? -10.659 -21.891 16.880 1.00 57.69 90 THR A O 1
ATOM 642 N N . GLY A 1 91 ? -12.082 -22.941 18.278 1.00 51.69 91 GLY A N 1
ATOM 643 C CA . GLY A 1 91 ? -11.689 -24.309 17.903 1.00 51.69 91 GLY A CA 1
ATOM 644 C C . GLY A 1 91 ? -11.229 -25.257 19.017 1.00 51.69 91 GLY A C 1
ATOM 645 O O . GLY A 1 91 ? -10.883 -26.386 18.698 1.00 51.69 91 GLY A O 1
ATOM 646 N N . TYR A 1 92 ? -11.233 -24.876 20.301 1.00 45.84 92 TYR A N 1
ATOM 647 C CA . TYR A 1 92 ? -11.005 -25.849 21.387 1.00 45.84 92 TYR A CA 1
ATOM 648 C C . TYR A 1 92 ? -12.337 -26.329 21.974 1.00 45.84 92 TYR A C 1
ATOM 650 O O . TYR A 1 92 ? -12.840 -25.795 22.962 1.00 45.84 92 TYR A O 1
ATOM 658 N N . GLY A 1 93 ? -12.932 -27.318 21.306 1.00 40.50 93 GLY A N 1
ATOM 659 C CA . GLY A 1 93 ? -14.075 -28.085 21.787 1.00 40.50 93 GLY A CA 1
ATOM 660 C C . GLY A 1 93 ? -13.691 -29.555 21.970 1.00 40.50 93 GLY A C 1
ATOM 661 O O . GLY A 1 93 ? -13.433 -30.240 20.989 1.00 40.50 93 GLY A O 1
ATOM 662 N N . SER A 1 94 ? -13.690 -29.992 23.234 1.00 38.66 94 SER A N 1
ATOM 663 C CA . SER A 1 94 ? -13.693 -31.374 23.757 1.00 38.66 94 SER A CA 1
ATOM 664 C C . SER A 1 94 ? -12.499 -32.294 23.455 1.00 38.66 94 SER A C 1
ATOM 666 O O . SER A 1 94 ? -12.565 -33.164 22.591 1.00 38.66 94 SER A O 1
ATOM 668 N N . GLU A 1 95 ? -11.468 -32.215 24.299 1.00 44.06 95 GLU A N 1
ATOM 669 C CA . GLU A 1 95 ? -10.644 -33.378 24.653 1.00 44.06 95 GLU A CA 1
ATOM 670 C C . GLU A 1 95 ? -11.497 -34.339 25.509 1.00 44.06 95 GLU A C 1
ATOM 672 O O . GLU A 1 95 ? -11.444 -34.217 26.722 1.00 44.06 95 GLU A O 1
ATOM 677 N N . ASP A 1 96 ? -12.378 -35.157 24.903 1.00 45.53 96 ASP A N 1
ATOM 678 C CA . ASP A 1 96 ? -12.902 -36.433 25.473 1.00 45.53 96 ASP A CA 1
ATOM 679 C C . ASP A 1 96 ? -14.071 -37.062 24.665 1.00 45.53 96 ASP A C 1
ATOM 681 O O . ASP A 1 96 ? -15.037 -37.585 25.222 1.00 45.53 96 ASP A O 1
ATOM 685 N N . SER A 1 97 ? -14.025 -37.081 23.327 1.00 38.59 97 SER A N 1
ATOM 686 C CA . SER A 1 97 ? -14.798 -38.092 22.579 1.00 38.59 97 SER A CA 1
ATOM 687 C C . SER A 1 97 ? -14.147 -38.410 21.238 1.00 38.59 97 SER A C 1
ATOM 689 O O . SER A 1 97 ? -13.813 -37.532 20.450 1.00 38.59 97 SER A O 1
ATOM 691 N N . SER A 1 98 ? -13.911 -39.693 21.020 1.00 42.09 98 SER A N 1
ATOM 692 C CA . SER A 1 98 ? -13.048 -40.290 20.005 1.00 42.09 98 SER A CA 1
ATOM 693 C C . SER A 1 98 ? -13.595 -40.289 18.568 1.00 42.09 98 SER A C 1
ATOM 695 O O . SER A 1 98 ? -13.221 -41.177 17.816 1.00 42.09 98 SER A O 1
ATOM 697 N N . ASP A 1 99 ? -14.433 -39.328 18.157 1.00 42.66 99 ASP A N 1
ATOM 698 C CA . ASP A 1 99 ? -15.143 -39.397 16.860 1.00 42.66 99 ASP A CA 1
ATOM 699 C C . ASP A 1 99 ? -15.297 -38.049 16.103 1.00 42.66 99 ASP A C 1
ATOM 701 O O . ASP A 1 99 ? -16.297 -37.835 15.419 1.00 42.66 99 ASP A O 1
ATOM 705 N N . ALA A 1 100 ? -14.345 -37.110 16.177 1.00 41.72 100 ALA A N 1
ATOM 706 C CA . ALA A 1 100 ? -14.499 -35.789 15.538 1.00 41.72 100 ALA A CA 1
ATOM 707 C C . ALA A 1 100 ? -13.316 -35.373 14.641 1.00 41.72 100 ALA A C 1
ATOM 709 O O . ALA A 1 100 ? -12.569 -34.463 14.989 1.00 41.72 100 ALA A O 1
ATOM 710 N N . ASP A 1 101 ? -13.176 -35.996 13.467 1.00 42.62 101 ASP A N 1
ATOM 711 C CA . ASP A 1 101 ? -12.180 -35.612 12.441 1.00 42.62 101 ASP A CA 1
ATOM 712 C C . ASP A 1 101 ? -12.762 -34.767 11.281 1.00 42.62 101 ASP A C 1
ATOM 714 O O . ASP A 1 101 ? -12.130 -34.624 10.247 1.00 42.62 101 ASP A O 1
ATOM 718 N N . ASP A 1 102 ? -13.955 -34.168 11.425 1.00 47.44 102 ASP A N 1
ATOM 719 C CA . ASP A 1 102 ? -14.619 -33.449 10.311 1.00 47.44 102 ASP A CA 1
ATOM 720 C C . ASP A 1 102 ? -15.299 -32.116 10.701 1.00 47.44 102 ASP A C 1
ATOM 722 O O . ASP A 1 102 ? -16.222 -31.657 10.034 1.00 47.44 102 ASP A O 1
ATOM 726 N N . ASN A 1 103 ? -14.850 -31.433 11.759 1.00 47.81 103 ASN A N 1
ATOM 727 C CA . ASN A 1 103 ? -15.325 -30.071 12.064 1.00 47.81 103 ASN A CA 1
ATOM 728 C C . ASN A 1 103 ? -14.248 -29.024 11.763 1.00 47.81 103 ASN A C 1
ATOM 730 O O . ASN A 1 103 ? -13.734 -28.341 12.649 1.00 47.81 103 ASN A O 1
ATOM 734 N N . ILE A 1 104 ? -13.921 -28.878 10.477 1.00 51.75 104 ILE A N 1
ATOM 735 C CA . ILE A 1 104 ? -13.272 -27.662 9.983 1.00 51.75 104 ILE A CA 1
ATOM 736 C C . ILE A 1 104 ? -14.259 -26.517 10.225 1.00 51.75 104 ILE A C 1
ATOM 738 O O . ILE A 1 104 ? -15.363 -26.522 9.682 1.00 51.75 104 ILE A O 1
ATOM 742 N N . ASP A 1 105 ? -13.874 -25.539 11.048 1.00 54.31 105 ASP A N 1
ATOM 743 C CA . ASP A 1 105 ? -14.643 -24.311 11.247 1.00 54.31 105 ASP A CA 1
ATOM 744 C C . ASP A 1 105 ? -14.710 -23.547 9.912 1.00 54.31 105 ASP A C 1
ATOM 746 O O . ASP A 1 105 ? -13.850 -22.724 9.572 1.00 54.31 105 ASP A O 1
ATOM 750 N N . HIS A 1 106 ? -15.737 -23.871 9.119 1.00 55.09 106 HIS A N 1
ATOM 751 C CA . HIS A 1 106 ? -16.008 -23.289 7.808 1.00 55.09 106 HIS A CA 1
ATOM 752 C C . HIS A 1 106 ? -16.051 -21.760 7.863 1.00 55.09 106 HIS A C 1
ATOM 754 O O . HIS A 1 106 ? -15.807 -21.088 6.857 1.00 55.09 106 HIS A O 1
ATOM 760 N N . GLU A 1 107 ? -16.347 -21.186 9.028 1.00 54.41 107 GLU A N 1
ATOM 761 C CA . GLU A 1 107 ? -16.419 -19.751 9.208 1.00 54.41 107 GLU A CA 1
ATOM 762 C C . GLU A 1 107 ? -15.037 -19.096 9.286 1.00 54.41 107 GLU A C 1
ATOM 764 O O . GLU A 1 107 ? -14.823 -18.022 8.706 1.00 54.41 107 GLU A O 1
ATOM 769 N N . ASP A 1 108 ? -14.084 -19.754 9.944 1.00 56.38 108 ASP A N 1
ATOM 770 C CA . ASP A 1 108 ? -12.705 -19.289 10.059 1.00 56.38 108 ASP A CA 1
ATOM 771 C C . ASP A 1 108 ? -11.934 -19.479 8.740 1.00 56.38 108 ASP A C 1
ATOM 773 O O . ASP A 1 108 ? -11.200 -18.590 8.293 1.00 56.38 108 ASP A O 1
ATOM 777 N N . GLU A 1 109 ? -12.190 -20.579 8.024 1.00 63.06 109 GLU A N 1
ATOM 778 C CA . GLU A 1 109 ? -11.710 -20.759 6.649 1.00 63.06 109 GLU A CA 1
ATOM 779 C C . GLU A 1 109 ? -12.276 -19.678 5.709 1.00 63.06 109 GLU A C 1
ATOM 781 O O . GLU A 1 109 ? -11.521 -19.005 5.000 1.00 63.06 109 GLU A O 1
ATOM 786 N N . MET A 1 110 ? -13.581 -19.394 5.786 1.00 63.28 110 MET A N 1
ATOM 787 C CA . MET A 1 110 ? -14.209 -18.296 5.041 1.00 63.28 110 MET A CA 1
ATOM 788 C C . MET A 1 110 ? -13.652 -16.915 5.425 1.00 63.28 110 MET A C 1
ATOM 790 O O . MET A 1 110 ? -13.522 -16.043 4.557 1.00 63.28 110 MET A O 1
ATOM 794 N N . ARG A 1 111 ? -13.298 -16.666 6.698 1.00 62.69 111 ARG A N 1
ATOM 795 C CA . ARG A 1 111 ? -12.605 -15.427 7.113 1.00 62.69 111 ARG A CA 1
ATOM 796 C C . ARG A 1 111 ? -11.227 -15.325 6.461 1.00 62.69 111 ARG A C 1
ATOM 798 O O . ARG A 1 111 ? -10.921 -14.269 5.893 1.00 62.69 111 ARG A O 1
ATOM 805 N N . ARG A 1 112 ? -10.427 -16.397 6.485 1.00 60.84 112 ARG A N 1
ATOM 806 C CA . ARG A 1 112 ? -9.100 -16.440 5.843 1.00 60.84 112 ARG A CA 1
ATOM 807 C C . ARG A 1 112 ? -9.197 -16.228 4.335 1.00 60.84 112 ARG A C 1
ATOM 809 O O . ARG A 1 112 ? -8.449 -15.412 3.792 1.00 60.84 112 ARG A O 1
ATOM 816 N N . GLU A 1 113 ? -10.157 -16.868 3.675 1.00 67.69 113 GLU A N 1
ATOM 817 C CA . GLU A 1 113 ? -10.396 -16.735 2.235 1.00 67.69 113 GLU A CA 1
ATOM 818 C C . GLU A 1 113 ? -10.797 -15.296 1.868 1.00 67.69 113 GLU A C 1
ATOM 820 O O . GLU A 1 113 ? -10.222 -14.690 0.956 1.00 67.69 113 GLU A O 1
ATOM 825 N N . ARG A 1 114 ? -11.708 -14.673 2.634 1.00 69.56 114 ARG A N 1
ATOM 826 C CA . ARG A 1 114 ? -12.094 -13.259 2.448 1.00 69.56 114 ARG A CA 1
ATOM 827 C C . ARG A 1 114 ? -10.911 -12.306 2.625 1.00 69.56 114 ARG A C 1
ATOM 829 O O . ARG A 1 114 ? -10.742 -11.387 1.817 1.00 69.56 114 ARG A O 1
ATOM 836 N N . PHE A 1 115 ? -10.083 -12.524 3.647 1.00 64.19 115 PHE A N 1
ATOM 837 C CA . PHE A 1 115 ? -8.872 -11.735 3.875 1.00 64.19 115 PHE A CA 1
ATOM 838 C C . PHE A 1 115 ? -7.881 -11.891 2.714 1.00 64.19 115 PHE A C 1
ATOM 840 O O . PHE A 1 115 ? -7.421 -10.893 2.151 1.00 64.19 115 PHE A O 1
ATOM 847 N N . ARG A 1 116 ? -7.631 -13.131 2.274 1.00 65.00 116 ARG A N 1
ATOM 848 C CA . ARG A 1 116 ? -6.763 -13.454 1.134 1.00 65.00 116 ARG A CA 1
ATOM 849 C C . ARG A 1 116 ? -7.238 -12.766 -0.147 1.00 65.00 116 ARG A C 1
ATOM 851 O O . ARG A 1 116 ? -6.435 -12.129 -0.832 1.00 65.00 116 ARG A O 1
ATOM 858 N N . ARG A 1 117 ? -8.543 -12.805 -0.437 1.00 66.62 117 ARG A N 1
ATOM 859 C CA . ARG A 1 117 ? -9.154 -12.132 -1.599 1.00 66.62 117 ARG A CA 1
ATOM 860 C C . ARG A 1 117 ? -8.969 -10.618 -1.563 1.00 66.62 117 ARG A C 1
ATOM 862 O O . ARG A 1 117 ? -8.672 -10.026 -2.598 1.00 66.62 117 ARG A O 1
ATOM 869 N N . ARG A 1 118 ? -9.116 -9.985 -0.394 1.00 63.16 118 ARG A N 1
ATOM 870 C CA . ARG A 1 118 ? -8.939 -8.532 -0.233 1.00 63.16 118 ARG A CA 1
ATOM 871 C C . ARG A 1 118 ? -7.481 -8.117 -0.427 1.00 63.16 118 ARG A C 1
ATOM 873 O O . ARG A 1 118 ? -7.209 -7.179 -1.171 1.00 63.16 118 ARG A O 1
ATOM 880 N N . VAL A 1 119 ? -6.541 -8.862 0.155 1.00 64.44 119 VAL A N 1
ATOM 881 C CA . VAL A 1 119 ? -5.100 -8.630 -0.037 1.00 64.44 119 VAL A CA 1
ATOM 882 C C . VAL A 1 119 ? -4.702 -8.800 -1.509 1.00 64.44 119 VAL A C 1
ATOM 884 O O . VAL A 1 119 ? -3.946 -7.985 -2.040 1.00 64.44 119 VAL A O 1
ATOM 887 N N . LEU A 1 120 ? -5.233 -9.819 -2.193 1.00 61.19 120 LEU A N 1
ATOM 888 C CA . LEU A 1 120 ? -4.979 -10.060 -3.618 1.00 61.19 120 LEU A CA 1
ATOM 889 C C . LEU A 1 120 ? -5.577 -8.970 -4.517 1.00 61.19 120 LEU A C 1
ATOM 891 O O . LEU A 1 120 ? -4.873 -8.477 -5.397 1.00 61.19 120 LEU A O 1
ATOM 895 N N . LYS A 1 121 ? -6.827 -8.549 -4.276 1.00 58.16 121 LYS A N 1
ATOM 896 C CA . LYS A 1 121 ? -7.456 -7.433 -5.005 1.00 58.16 121 LYS A CA 1
ATOM 897 C C . LYS A 1 121 ? -6.664 -6.136 -4.836 1.00 58.16 121 LYS A C 1
ATOM 899 O O . LYS A 1 121 ? -6.390 -5.463 -5.826 1.00 58.16 121 LYS A O 1
ATOM 904 N N . ASN A 1 122 ? -6.212 -5.837 -3.618 1.00 56.56 122 ASN A N 1
ATOM 905 C CA . ASN A 1 122 ? -5.391 -4.654 -3.361 1.00 56.56 122 ASN A CA 1
ATOM 906 C C . ASN A 1 122 ? -4.040 -4.742 -4.089 1.00 56.56 122 ASN A C 1
ATOM 908 O O . ASN A 1 122 ? -3.650 -3.790 -4.758 1.00 56.56 122 ASN A O 1
ATOM 912 N N . LYS A 1 123 ? -3.358 -5.898 -4.066 1.00 54.12 123 LYS A N 1
ATOM 913 C CA . LYS A 1 123 ? -2.121 -6.108 -4.846 1.00 54.12 123 LYS A CA 1
ATOM 914 C C . LYS A 1 123 ? -2.326 -5.929 -6.354 1.00 54.12 123 LYS A C 1
ATOM 916 O O . LYS A 1 123 ? -1.476 -5.330 -7.009 1.00 54.12 123 LYS A O 1
ATOM 921 N N . GLN A 1 124 ? -3.428 -6.433 -6.909 1.00 56.62 124 GLN A N 1
ATOM 922 C CA . GLN A 1 124 ? -3.744 -6.291 -8.334 1.00 56.62 124 GLN A CA 1
ATOM 923 C C . GLN A 1 124 ? -4.054 -4.837 -8.713 1.00 56.62 124 GLN A C 1
ATOM 925 O O . GLN A 1 124 ? -3.583 -4.378 -9.752 1.00 56.62 124 GLN A O 1
ATOM 930 N N . GLY A 1 125 ? -4.762 -4.096 -7.853 1.00 56.06 125 GLY A N 1
ATOM 931 C CA . GLY A 1 125 ? -5.013 -2.663 -8.029 1.00 56.06 125 GLY A CA 1
ATOM 932 C C . GLY A 1 125 ? -3.719 -1.845 -8.070 1.00 56.06 125 GLY A C 1
ATOM 933 O O . GLY A 1 125 ? -3.497 -1.096 -9.022 1.00 56.06 125 GLY A O 1
ATOM 934 N N . TYR A 1 126 ? -2.810 -2.065 -7.112 1.00 51.09 126 TYR A N 1
ATOM 935 C CA . TYR A 1 126 ? -1.492 -1.417 -7.109 1.00 51.09 126 TYR A CA 1
ATOM 936 C C . TYR A 1 126 ? -0.647 -1.796 -8.336 1.00 51.09 126 TYR A C 1
ATOM 938 O O . TYR A 1 126 ? 0.007 -0.932 -8.915 1.00 51.09 126 TYR A O 1
ATOM 946 N N . ALA A 1 127 ? -0.691 -3.055 -8.784 1.00 50.34 127 ALA A N 1
ATOM 947 C CA . ALA A 1 127 ? 0.030 -3.500 -9.978 1.00 50.34 127 ALA A CA 1
ATOM 948 C C . ALA A 1 127 ? -0.538 -2.904 -11.282 1.00 50.34 127 ALA A C 1
ATOM 950 O O . ALA A 1 127 ? 0.224 -2.561 -12.185 1.00 50.34 127 ALA A O 1
ATOM 951 N N . ALA A 1 128 ? -1.861 -2.755 -11.396 1.00 53.28 128 ALA A N 1
ATOM 952 C CA . ALA A 1 128 ? -2.504 -2.125 -12.551 1.00 53.28 128 ALA A CA 1
ATOM 953 C C . ALA A 1 128 ? -2.223 -0.613 -12.610 1.00 53.28 128 ALA A C 1
ATOM 955 O O . ALA A 1 128 ? -1.920 -0.069 -13.676 1.00 53.28 128 ALA A O 1
ATOM 956 N N . MET A 1 129 ? -2.244 0.059 -11.456 1.00 52.06 129 MET A N 1
ATOM 957 C CA . MET A 1 129 ? -1.897 1.476 -11.347 1.00 52.06 129 MET A CA 1
ATOM 958 C C . MET A 1 129 ? -0.405 1.718 -11.638 1.00 52.06 129 MET A C 1
ATOM 960 O O . MET A 1 129 ? -0.075 2.649 -12.372 1.00 52.06 129 MET A O 1
ATOM 964 N N . ALA A 1 130 ? 0.484 0.834 -11.166 1.00 55.12 130 ALA A N 1
ATOM 965 C CA . ALA A 1 130 ? 1.915 0.861 -11.484 1.00 55.12 130 ALA A CA 1
ATOM 966 C C . ALA A 1 130 ? 2.193 0.660 -12.985 1.00 55.12 130 ALA A C 1
ATOM 968 O O . ALA A 1 130 ? 2.965 1.414 -13.563 1.00 55.12 130 ALA A O 1
ATOM 969 N N . LYS A 1 131 ? 1.508 -0.276 -13.658 1.00 57.62 131 LYS A N 1
ATOM 970 C CA . LYS A 1 131 ? 1.661 -0.484 -15.114 1.00 57.62 131 LYS A CA 1
ATOM 971 C C . LYS A 1 131 ? 1.250 0.739 -15.943 1.00 57.62 131 LYS A C 1
ATOM 973 O O . LYS A 1 131 ? 1.861 1.039 -16.968 1.00 57.62 131 LYS A O 1
ATOM 978 N N . THR A 1 132 ? 0.213 1.453 -15.509 1.00 56.19 132 THR A N 1
ATOM 979 C CA . THR A 1 132 ? -0.331 2.608 -16.244 1.00 56.19 132 THR A CA 1
ATOM 980 C C . THR A 1 132 ? 0.587 3.833 -16.123 1.00 56.19 132 THR A C 1
ATOM 982 O O . THR A 1 132 ? 0.829 4.543 -17.106 1.00 56.19 132 THR A O 1
ATOM 985 N N . THR A 1 133 ? 1.159 4.060 -14.936 1.00 55.50 133 THR A N 1
ATOM 986 C CA . THR A 1 133 ? 2.156 5.117 -14.706 1.00 55.50 133 THR A CA 1
ATOM 987 C C . THR A 1 133 ? 3.490 4.787 -15.377 1.00 55.50 133 THR A C 1
ATOM 989 O O . THR A 1 133 ? 4.080 5.665 -16.013 1.00 55.50 133 THR A O 1
ATOM 992 N N . GLU A 1 134 ? 3.915 3.522 -15.340 1.00 62.69 134 GLU A N 1
ATOM 993 C CA . GLU A 1 134 ? 5.121 3.028 -16.010 1.00 62.69 134 GLU A CA 1
ATOM 994 C C . GLU A 1 134 ? 5.046 3.220 -17.532 1.00 62.69 134 GLU A C 1
ATOM 996 O O . GLU A 1 134 ? 5.973 3.780 -18.111 1.00 62.69 134 GLU A O 1
ATOM 1001 N N . SER A 1 135 ? 3.903 2.940 -18.172 1.00 64.44 135 SER A N 1
ATOM 1002 C CA . SER A 1 135 ? 3.720 3.162 -19.619 1.00 64.44 135 SER A CA 1
ATOM 1003 C C . SER A 1 135 ? 3.879 4.633 -20.043 1.00 64.44 135 SER A C 1
ATOM 1005 O O . SER A 1 135 ? 4.402 4.939 -21.118 1.00 64.44 135 SER A O 1
ATOM 1007 N N . SER A 1 136 ? 3.462 5.578 -19.197 1.00 69.31 136 SER A N 1
ATOM 1008 C CA . SER A 1 136 ? 3.623 7.015 -19.470 1.00 69.31 136 SER A CA 1
ATOM 1009 C C . SER A 1 136 ? 5.059 7.493 -19.237 1.00 69.31 136 SER A C 1
ATOM 1011 O O . SER A 1 136 ? 5.563 8.346 -19.969 1.00 69.31 136 SER A O 1
ATOM 1013 N N . LEU A 1 137 ? 5.739 6.927 -18.239 1.00 71.19 137 LEU A N 1
ATOM 1014 C CA . LEU A 1 137 ? 7.146 7.190 -17.937 1.00 71.19 137 LEU A CA 1
ATOM 1015 C C . LEU A 1 137 ? 8.076 6.617 -19.008 1.00 71.19 137 LEU A C 1
ATOM 1017 O O . LEU A 1 137 ? 9.011 7.292 -19.435 1.00 71.19 137 LEU A O 1
ATOM 1021 N N . GLU A 1 138 ? 7.792 5.415 -19.500 1.00 75.12 138 GLU A N 1
ATOM 1022 C CA . GLU A 1 138 ? 8.555 4.765 -20.564 1.00 75.12 138 GLU A CA 1
ATOM 1023 C C . GLU A 1 138 ? 8.527 5.560 -21.867 1.00 75.12 138 GLU A C 1
ATOM 1025 O O . GLU A 1 138 ? 9.553 5.661 -22.535 1.00 75.12 138 GLU A O 1
ATOM 1030 N N . LYS A 1 139 ? 7.405 6.210 -22.199 1.00 79.44 139 LYS A N 1
ATOM 1031 C CA . LYS A 1 139 ? 7.322 7.113 -23.361 1.00 79.44 139 LYS A CA 1
ATOM 1032 C C . LYS A 1 139 ? 8.259 8.317 -23.229 1.00 79.44 139 LYS A C 1
ATOM 1034 O O . LYS A 1 139 ? 8.922 8.683 -24.197 1.00 79.44 139 LYS A O 1
ATOM 1039 N N . ILE A 1 140 ? 8.350 8.909 -22.035 1.00 80.94 140 ILE A N 1
ATOM 1040 C CA . ILE A 1 140 ? 9.244 10.047 -21.751 1.00 80.94 140 ILE A CA 1
ATOM 1041 C C . ILE A 1 140 ? 10.709 9.600 -21.776 1.00 80.94 140 ILE A C 1
ATOM 1043 O O . ILE A 1 140 ? 11.567 10.277 -22.336 1.00 80.94 140 ILE A O 1
ATOM 1047 N N . VAL A 1 141 ? 11.014 8.443 -21.194 1.00 84.31 141 VAL A N 1
ATOM 1048 C CA . VAL A 1 141 ? 12.372 7.882 -21.188 1.00 84.31 141 VAL A CA 1
ATOM 1049 C C . VAL A 1 141 ? 12.807 7.508 -22.613 1.00 84.31 141 VAL A C 1
ATOM 1051 O O . VAL A 1 141 ? 13.927 7.819 -23.020 1.00 84.31 141 VAL A O 1
ATOM 1054 N N . ALA A 1 142 ? 11.902 6.941 -23.414 1.00 84.81 142 ALA A N 1
ATOM 1055 C CA . ALA A 1 142 ? 12.154 6.610 -24.812 1.00 84.81 142 ALA A CA 1
ATOM 1056 C C . ALA A 1 142 ? 12.365 7.854 -25.685 1.00 84.81 142 ALA A C 1
ATOM 1058 O O . ALA A 1 142 ? 13.277 7.861 -26.508 1.00 84.81 142 ALA A O 1
ATOM 1059 N N . SER A 1 143 ? 11.605 8.939 -25.488 1.00 82.44 143 SER A N 1
ATOM 1060 C CA . SER A 1 143 ? 11.847 10.197 -26.217 1.00 82.44 143 SER A CA 1
ATOM 1061 C C . SER A 1 143 ? 13.220 10.800 -25.903 1.00 82.44 143 SER A C 1
ATOM 1063 O O . SER A 1 143 ? 13.790 11.522 -26.722 1.00 82.44 143 SER A O 1
ATOM 1065 N N . HIS A 1 144 ? 13.799 10.438 -24.753 1.00 84.56 144 HIS A N 1
ATOM 1066 C CA . HIS A 1 144 ? 15.156 10.806 -24.380 1.00 84.56 144 HIS A CA 1
ATOM 1067 C C . HIS A 1 144 ? 16.241 9.874 -24.934 1.00 84.56 144 HIS A C 1
ATOM 1069 O O . HIS A 1 144 ? 17.416 10.057 -24.609 1.00 84.56 144 HIS A O 1
ATOM 1075 N N . GLY A 1 145 ? 15.890 8.914 -25.791 1.00 82.62 145 GLY A N 1
ATOM 1076 C CA . GLY A 1 145 ? 16.850 8.008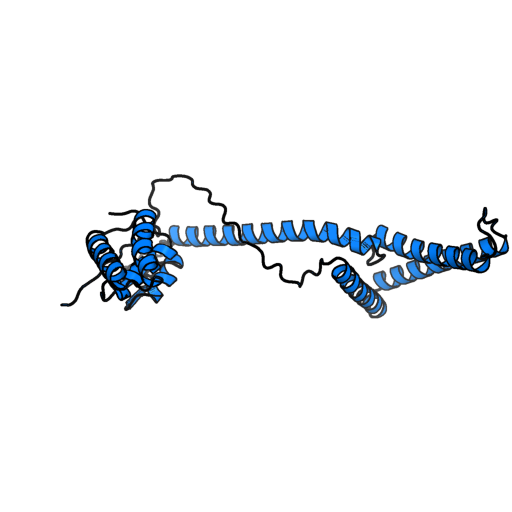 -26.412 1.00 82.62 145 GLY A CA 1
ATOM 1077 C C . GLY A 1 145 ? 17.433 6.984 -25.443 1.00 82.62 145 GLY A C 1
ATOM 1078 O O . GLY A 1 145 ? 18.603 6.632 -25.576 1.00 82.62 145 GLY A O 1
ATOM 1079 N N . ILE A 1 146 ? 16.649 6.533 -24.463 1.00 84.69 146 ILE A N 1
ATOM 1080 C CA . ILE A 1 146 ? 17.058 5.555 -23.446 1.00 84.69 146 ILE A CA 1
ATOM 1081 C C . ILE A 1 146 ? 16.275 4.254 -23.667 1.00 84.69 146 ILE A C 1
ATOM 1083 O O . ILE A 1 146 ? 15.054 4.288 -23.831 1.00 84.69 146 ILE A O 1
ATOM 1087 N N . GLY A 1 147 ? 16.975 3.114 -23.673 1.00 84.25 147 GLY A N 1
ATOM 1088 C CA . GLY A 1 147 ? 16.401 1.794 -23.949 1.00 84.25 147 GLY A CA 1
ATOM 1089 C C . GLY A 1 147 ? 16.360 1.413 -25.435 1.00 84.25 147 GLY A C 1
ATOM 1090 O O . GLY A 1 147 ? 16.907 2.109 -26.298 1.00 84.25 147 GLY A O 1
ATOM 1091 N N . ASP A 1 148 ? 15.688 0.295 -25.725 1.00 83.56 148 ASP A N 1
ATOM 1092 C CA . ASP A 1 148 ? 15.752 -0.398 -27.026 1.00 83.56 148 ASP A CA 1
ATOM 1093 C C . ASP A 1 148 ? 14.495 -0.241 -27.888 1.00 83.56 148 ASP A C 1
ATOM 1095 O O . ASP A 1 148 ? 14.398 -0.815 -28.976 1.00 83.56 148 ASP A O 1
ATOM 1099 N N . SER A 1 149 ? 13.525 0.549 -27.426 1.00 83.38 149 SER A N 1
ATOM 1100 C CA . SER A 1 149 ? 12.311 0.811 -28.194 1.00 83.38 149 SER A CA 1
ATOM 1101 C C . SER A 1 149 ? 12.639 1.531 -29.514 1.00 83.38 149 SER A C 1
ATOM 1103 O O . SER A 1 149 ? 13.602 2.304 -29.577 1.00 83.38 149 SER A O 1
ATOM 1105 N N . PRO A 1 150 ? 11.834 1.347 -30.580 1.00 83.94 150 PRO A N 1
ATOM 1106 C CA . PRO A 1 150 ? 12.045 2.040 -31.854 1.00 83.94 150 PRO A CA 1
ATOM 1107 C C . PRO A 1 150 ? 12.132 3.564 -31.694 1.00 83.94 150 PRO A C 1
ATOM 1109 O O . PRO A 1 150 ? 12.954 4.213 -32.337 1.00 83.94 150 PRO A O 1
ATOM 1112 N N . VAL A 1 151 ? 11.339 4.117 -30.769 1.00 84.12 151 VAL A N 1
ATOM 1113 C CA . VAL A 1 151 ? 11.322 5.544 -30.421 1.00 84.12 151 VAL A CA 1
ATOM 1114 C C . VAL A 1 151 ? 12.658 5.987 -29.816 1.00 84.12 151 VAL A C 1
ATOM 1116 O O . VAL A 1 151 ? 13.188 7.027 -30.200 1.00 84.12 151 VAL A O 1
ATOM 1119 N N . ALA A 1 152 ? 13.251 5.183 -28.928 1.00 83.88 152 ALA A N 1
ATOM 1120 C CA . ALA A 1 152 ? 14.548 5.486 -28.327 1.00 83.88 152 ALA A CA 1
ATOM 1121 C C . ALA A 1 152 ? 15.694 5.458 -29.349 1.00 83.88 152 ALA A C 1
ATOM 1123 O O . ALA A 1 152 ? 16.554 6.344 -29.345 1.00 83.88 152 ALA A O 1
ATOM 1124 N N . LYS A 1 153 ? 15.673 4.490 -30.271 1.00 87.44 153 LYS A N 1
ATOM 1125 C CA . LYS A 1 153 ? 16.648 4.405 -31.370 1.00 87.44 153 LYS A CA 1
ATOM 1126 C C . LYS A 1 153 ? 16.562 5.625 -32.283 1.00 87.44 153 LYS A C 1
ATOM 1128 O O . LYS A 1 153 ? 17.573 6.271 -32.562 1.00 87.44 153 LYS A O 1
ATOM 1133 N N . GLN A 1 154 ? 15.343 5.987 -32.688 1.00 84.38 154 GLN A N 1
ATOM 1134 C CA . GLN A 1 154 ? 15.091 7.177 -33.501 1.00 84.38 154 GLN A CA 1
ATOM 1135 C C . GLN A 1 154 ? 15.554 8.453 -32.793 1.00 84.38 154 GLN A C 1
ATOM 1137 O O . GLN A 1 154 ? 16.228 9.271 -33.412 1.00 84.38 154 GLN A O 1
ATOM 1142 N N . ALA A 1 155 ? 15.275 8.604 -31.495 1.00 87.06 155 ALA A N 1
ATOM 1143 C CA . ALA A 1 155 ? 15.707 9.765 -30.721 1.00 87.06 155 ALA A CA 1
ATOM 1144 C C . ALA A 1 155 ? 17.242 9.900 -30.648 1.00 87.06 155 ALA A C 1
ATOM 1146 O O . ALA A 1 155 ? 17.762 11.008 -30.787 1.00 87.06 155 ALA A O 1
ATOM 1147 N N . ARG A 1 156 ? 17.992 8.797 -30.483 1.00 88.00 156 ARG A N 1
ATOM 1148 C CA . ARG A 1 156 ? 19.471 8.822 -30.484 1.00 88.00 156 ARG A CA 1
ATOM 1149 C C . ARG A 1 156 ? 20.050 9.200 -31.841 1.00 88.00 156 ARG A C 1
ATOM 1151 O O . ARG A 1 156 ? 20.937 10.051 -31.907 1.00 88.00 156 ARG A O 1
ATOM 1158 N N . VAL A 1 157 ? 19.552 8.576 -32.908 1.00 86.81 157 VAL A N 1
ATOM 1159 C CA . VAL A 1 157 ? 20.008 8.859 -34.276 1.00 86.81 157 VAL A CA 1
ATOM 1160 C C . VAL A 1 157 ? 19.687 10.306 -34.638 1.00 86.81 157 VAL A C 1
ATOM 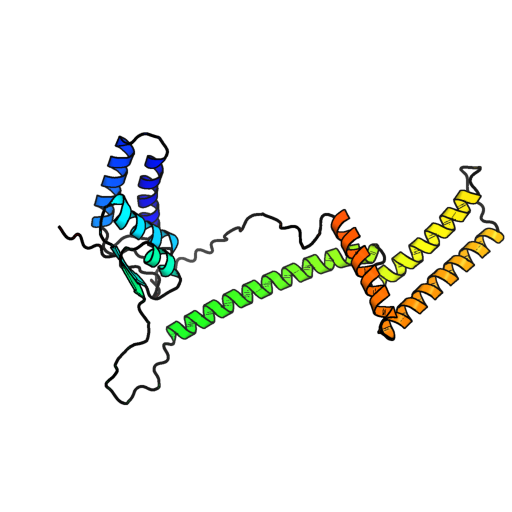1162 O O . VAL A 1 157 ? 20.581 11.034 -35.063 1.00 86.81 157 VAL A O 1
ATOM 1165 N N . LYS A 1 158 ? 18.457 10.757 -34.365 1.00 88.19 158 LYS A N 1
ATOM 1166 C CA . LYS A 1 158 ? 18.020 12.132 -34.613 1.00 88.19 158 LYS A CA 1
ATOM 1167 C C . LYS A 1 158 ? 18.910 13.152 -33.902 1.00 88.19 158 LYS A C 1
ATOM 1169 O O . LYS A 1 158 ? 19.409 14.056 -34.553 1.00 88.19 158 LYS A O 1
ATOM 1174 N N . ARG A 1 159 ? 19.219 12.964 -32.614 1.00 86.88 159 ARG A N 1
ATOM 1175 C CA . ARG A 1 159 ? 20.108 13.880 -31.870 1.00 86.88 159 ARG A CA 1
ATOM 1176 C C . ARG A 1 159 ? 21.493 14.032 -32.492 1.00 86.88 159 ARG A C 1
ATOM 1178 O O . ARG A 1 159 ? 22.044 15.126 -32.482 1.00 86.88 159 ARG A O 1
ATOM 1185 N N . LYS A 1 160 ? 22.073 12.945 -33.005 1.00 86.56 160 LYS A N 1
ATOM 1186 C CA . LYS A 1 160 ? 23.390 12.991 -33.659 1.00 86.56 160 LYS A CA 1
ATOM 1187 C C . LYS A 1 160 ? 23.329 13.724 -34.997 1.00 86.56 160 LYS A C 1
ATOM 1189 O O . LYS A 1 160 ? 24.263 14.446 -35.329 1.00 86.56 160 LYS A O 1
ATOM 1194 N N . ILE A 1 161 ? 22.233 13.556 -35.732 1.00 86.75 161 ILE A N 1
ATOM 1195 C CA . ILE A 1 161 ? 21.971 14.283 -36.978 1.00 86.75 161 ILE A CA 1
ATOM 1196 C C . ILE A 1 161 ? 21.773 15.772 -36.684 1.00 86.75 161 ILE A C 1
ATOM 1198 O O . ILE A 1 161 ? 22.452 16.588 -37.294 1.00 86.75 161 ILE A O 1
ATOM 1202 N N . ASP A 1 162 ? 20.932 16.117 -35.708 1.00 86.88 162 ASP A N 1
ATOM 1203 C CA . ASP A 1 162 ? 20.667 17.501 -35.297 1.00 86.88 162 ASP A CA 1
ATOM 1204 C C . ASP A 1 162 ? 21.954 18.196 -34.816 1.00 86.88 162 ASP A C 1
ATOM 1206 O O . ASP A 1 162 ? 22.205 19.348 -35.157 1.00 86.88 162 ASP A O 1
ATOM 1210 N N . ALA A 1 163 ? 22.817 17.489 -34.075 1.00 86.94 163 ALA A N 1
ATOM 1211 C CA . ALA A 1 163 ? 24.115 18.011 -33.646 1.00 86.94 163 ALA A CA 1
ATOM 1212 C C . ALA A 1 163 ? 25.080 18.247 -34.822 1.00 86.94 163 ALA A C 1
ATOM 1214 O O . ALA A 1 163 ? 25.787 19.252 -34.839 1.00 86.94 163 ALA A O 1
ATOM 1215 N N . ALA A 1 164 ? 25.103 17.347 -35.810 1.00 84.69 164 ALA A N 1
ATOM 1216 C CA . ALA A 1 164 ? 25.908 17.522 -37.018 1.00 84.69 164 ALA A CA 1
ATOM 1217 C C . ALA A 1 164 ? 25.387 18.679 -37.883 1.00 84.69 164 ALA A C 1
ATOM 1219 O O . ALA A 1 164 ? 26.180 19.470 -38.386 1.00 84.69 164 ALA A O 1
ATOM 1220 N N . LEU A 1 165 ? 24.063 18.805 -38.007 1.00 85.38 165 LEU A N 1
ATOM 1221 C CA . LEU A 1 165 ? 23.409 19.908 -38.705 1.00 85.38 165 LEU A CA 1
ATOM 1222 C C . LEU A 1 165 ? 23.744 21.243 -38.034 1.00 85.38 165 LEU A C 1
ATOM 1224 O O . LEU A 1 165 ? 24.146 22.180 -38.713 1.00 85.38 165 LEU A O 1
ATOM 1228 N N . LYS A 1 166 ? 23.662 21.293 -36.699 1.00 85.62 166 LYS A N 1
ATOM 1229 C CA . LYS A 1 166 ? 24.029 22.472 -35.914 1.00 85.62 166 LYS A CA 1
ATOM 1230 C C . LYS A 1 166 ? 25.505 22.846 -36.092 1.00 85.62 166 LYS A C 1
ATOM 1232 O O . LYS A 1 166 ? 25.826 24.012 -36.267 1.00 85.62 166 LYS A O 1
ATOM 1237 N N . GLY A 1 167 ? 26.406 21.863 -36.103 1.00 83.06 167 GLY A N 1
ATOM 1238 C CA . GLY A 1 167 ? 27.830 22.113 -36.344 1.00 83.06 167 GLY A CA 1
ATOM 1239 C C . GLY A 1 167 ? 28.116 22.715 -37.724 1.00 83.06 167 GLY A C 1
ATOM 1240 O O . GLY A 1 167 ? 29.009 23.545 -37.853 1.00 83.06 167 GLY A O 1
ATOM 1241 N N . ILE A 1 168 ? 27.337 22.337 -38.741 1.00 80.19 168 ILE A N 1
ATOM 1242 C CA . ILE A 1 168 ? 27.407 22.931 -40.083 1.00 80.19 168 ILE A CA 1
ATOM 1243 C C . ILE A 1 168 ? 26.863 24.367 -40.057 1.00 80.19 168 ILE A C 1
ATOM 1245 O O . ILE A 1 168 ? 27.519 25.273 -40.558 1.00 80.19 168 ILE A O 1
ATOM 1249 N N . THR A 1 169 ? 25.704 24.604 -39.433 1.00 78.81 169 THR A N 1
ATOM 1250 C CA . THR A 1 169 ? 25.108 25.950 -39.365 1.00 78.81 169 THR A CA 1
ATOM 1251 C C . THR A 1 169 ? 25.949 26.932 -38.551 1.00 78.81 169 THR A C 1
ATOM 1253 O O . THR A 1 169 ? 26.054 28.094 -38.930 1.00 78.81 169 THR A O 1
ATOM 1256 N N . ASP A 1 170 ? 26.577 26.466 -37.469 1.00 77.44 170 ASP A N 1
ATOM 1257 C CA . ASP A 1 170 ? 27.468 27.270 -36.625 1.00 77.44 170 ASP A CA 1
ATOM 1258 C C . ASP A 1 170 ? 28.804 27.554 -37.344 1.00 77.44 170 ASP A C 1
ATOM 1260 O O . ASP A 1 170 ? 29.408 28.599 -37.137 1.00 77.44 170 ASP A O 1
ATOM 1264 N N . ALA A 1 171 ? 29.264 26.669 -38.237 1.00 69.19 171 ALA A N 1
ATOM 1265 C CA . ALA A 1 171 ? 30.423 26.934 -39.097 1.00 69.19 171 ALA A CA 1
ATOM 1266 C C . ALA A 1 171 ? 30.105 27.927 -40.232 1.00 69.19 171 ALA A C 1
ATOM 1268 O O . ALA A 1 171 ? 30.995 28.632 -40.707 1.00 69.19 171 ALA A O 1
ATOM 1269 N N . SER A 1 172 ? 28.839 28.003 -40.648 1.00 63.03 172 SER A N 1
ATOM 1270 C CA . SER A 1 172 ? 28.333 28.953 -41.643 1.00 63.03 172 SER A CA 1
ATOM 1271 C C . SER A 1 172 ? 27.780 30.247 -41.031 1.00 63.03 172 SER A C 1
ATOM 1273 O O . SER A 1 172 ? 27.197 31.053 -41.759 1.00 63.03 172 SER A O 1
ATOM 1275 N N . SER A 1 173 ? 27.938 30.479 -39.719 1.00 53.97 173 SER A N 1
ATOM 1276 C CA . SER A 1 173 ? 27.379 31.651 -39.040 1.00 53.97 173 SER A CA 1
ATOM 1277 C C . SER A 1 173 ? 28.121 32.939 -39.413 1.00 53.97 173 SER A C 1
ATOM 1279 O O . SER A 1 173 ? 29.020 33.412 -38.720 1.00 53.97 173 SER A O 1
ATOM 1281 N N . GLY A 1 174 ? 27.668 33.508 -40.523 1.00 46.91 174 GLY A N 1
ATOM 1282 C CA . GLY A 1 174 ? 27.861 34.877 -40.964 1.00 46.91 174 GLY A CA 1
ATOM 1283 C C . GLY A 1 174 ? 26.672 35.322 -41.819 1.00 46.91 174 GLY A C 1
ATOM 1284 O O . GLY A 1 174 ? 26.875 35.866 -42.895 1.00 46.91 174 GLY A O 1
ATOM 1285 N N . GLY A 1 175 ? 25.430 35.045 -41.403 1.00 45.78 175 GLY A N 1
ATOM 1286 C CA . GLY A 1 175 ? 24.250 35.566 -42.102 1.00 45.78 175 GLY A CA 1
ATOM 1287 C C . GLY A 1 175 ? 22.941 34.866 -41.751 1.00 45.78 175 GLY A C 1
ATOM 1288 O O . GLY A 1 175 ? 22.802 33.659 -41.906 1.00 45.78 175 GLY A O 1
ATOM 1289 N N . GLN A 1 176 ? 21.965 35.647 -41.297 1.00 46.62 176 GLN A N 1
ATOM 1290 C CA . GLN A 1 176 ? 20.584 35.234 -41.075 1.00 46.62 176 GLN A CA 1
ATOM 1291 C C . GLN A 1 176 ? 19.861 35.272 -42.436 1.00 46.62 176 GLN A C 1
ATOM 1293 O O . GLN A 1 176 ? 19.357 36.309 -42.852 1.00 46.62 176 GLN A O 1
ATOM 1298 N N . GLY A 1 177 ? 19.900 34.162 -43.172 1.00 54.56 177 GLY A N 1
ATOM 1299 C CA . GLY A 1 177 ? 19.284 33.986 -44.493 1.00 54.56 177 GLY A CA 1
ATOM 1300 C C . GLY A 1 177 ? 19.305 32.511 -44.902 1.00 54.56 177 GLY A C 1
ATOM 1301 O O . GLY A 1 177 ? 19.980 31.721 -44.242 1.00 54.56 177 GLY A O 1
ATOM 1302 N N . ASP A 1 178 ? 18.551 32.134 -45.942 1.00 54.34 178 ASP A N 1
ATOM 1303 C CA . ASP A 1 178 ? 18.460 30.753 -46.448 1.00 54.34 178 ASP A CA 1
ATOM 1304 C C . ASP A 1 178 ? 19.851 30.109 -46.572 1.00 54.34 178 ASP A C 1
ATOM 1306 O O . ASP A 1 178 ? 20.679 30.503 -47.396 1.00 54.34 178 ASP A O 1
ATOM 1310 N N . VAL A 1 179 ? 20.121 29.126 -45.708 1.00 60.19 179 VAL A N 1
ATOM 1311 C CA . VAL A 1 179 ? 21.420 28.455 -45.627 1.00 60.19 179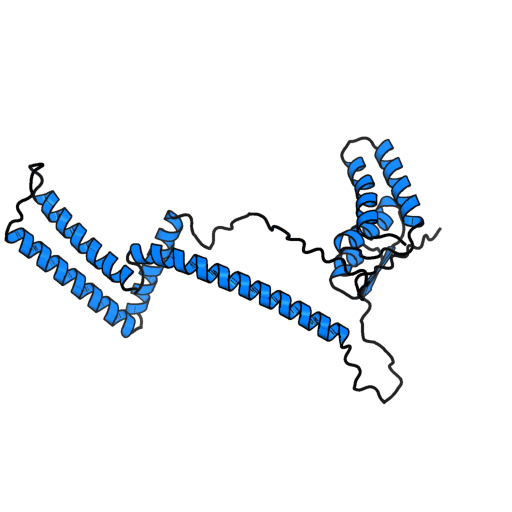 VAL A CA 1
ATOM 1312 C C . VAL A 1 179 ? 21.551 27.525 -46.830 1.00 60.19 179 VAL A C 1
ATOM 1314 O O . VAL A 1 179 ? 20.994 26.427 -46.855 1.00 60.19 179 VAL A O 1
ATOM 1317 N N . ALA A 1 180 ? 22.288 27.961 -47.849 1.00 64.06 180 ALA A N 1
ATOM 1318 C CA . ALA A 1 180 ? 22.648 27.112 -48.975 1.00 64.06 180 ALA A CA 1
ATOM 1319 C C . ALA A 1 180 ? 23.702 26.083 -48.527 1.00 64.06 180 ALA A C 1
ATOM 1321 O O . ALA A 1 180 ? 24.862 26.424 -48.303 1.00 64.06 180 ALA A O 1
ATOM 1322 N N . TYR A 1 181 ? 23.300 24.817 -48.389 1.00 71.25 181 TYR A N 1
ATOM 1323 C CA . TYR A 1 181 ? 24.214 23.727 -48.038 1.00 71.25 181 TYR A CA 1
ATOM 1324 C C . TYR A 1 181 ? 25.216 23.464 -49.169 1.00 71.25 181 TYR A C 1
ATOM 1326 O O . TYR A 1 181 ? 24.826 23.183 -50.305 1.00 71.25 181 TYR A O 1
ATOM 1334 N N . SER A 1 182 ? 26.514 23.489 -48.861 1.00 80.56 182 SER A N 1
ATOM 1335 C CA . SER A 1 182 ? 27.550 23.102 -49.819 1.00 80.56 182 SER A CA 1
ATOM 1336 C C . SER A 1 182 ? 27.596 21.580 -49.999 1.00 80.56 182 SER A C 1
ATOM 1338 O O . SER A 1 182 ? 27.279 20.804 -49.094 1.00 80.56 182 SER A O 1
ATOM 1340 N N . PHE A 1 183 ? 28.093 21.112 -51.148 1.00 79.44 183 PHE A N 1
ATOM 1341 C CA . PHE A 1 183 ? 28.407 19.691 -51.365 1.00 79.44 183 PHE A CA 1
ATOM 1342 C C . PHE A 1 183 ? 29.354 19.120 -50.291 1.00 79.44 183 PHE A C 1
ATOM 1344 O O . PHE A 1 183 ? 29.315 17.919 -50.006 1.00 79.44 183 PHE A O 1
ATOM 1351 N N . GLY A 1 184 ? 30.206 19.961 -49.691 1.00 79.44 184 GLY A N 1
ATOM 1352 C CA . GLY A 1 184 ? 31.046 19.590 -48.548 1.00 79.44 184 GLY A CA 1
ATOM 1353 C C . GLY A 1 184 ? 30.229 19.283 -47.290 1.00 79.44 184 GLY A C 1
ATOM 1354 O O . GLY A 1 184 ? 30.434 18.243 -46.661 1.00 79.44 184 GLY A O 1
ATOM 1355 N N . ASP A 1 185 ? 29.242 20.122 -46.990 1.00 81.56 185 ASP A N 1
ATOM 1356 C CA . ASP A 1 185 ? 28.367 20.002 -45.820 1.00 81.56 185 ASP A CA 1
ATOM 1357 C C . ASP A 1 185 ? 27.474 18.767 -45.917 1.00 81.56 185 ASP A C 1
ATOM 1359 O O . ASP A 1 185 ? 27.343 17.998 -44.963 1.00 81.56 185 ASP A O 1
ATOM 1363 N N . ILE A 1 186 ? 26.948 18.500 -47.115 1.00 82.12 186 ILE A N 1
ATOM 1364 C CA . ILE A 1 186 ? 26.161 17.295 -47.402 1.00 82.12 186 ILE A CA 1
ATOM 1365 C C . ILE A 1 186 ? 27.005 16.032 -47.167 1.00 82.12 186 ILE A C 1
ATOM 1367 O O . ILE A 1 186 ? 26.525 15.062 -46.575 1.00 82.12 186 ILE A O 1
ATOM 1371 N N . LYS A 1 187 ? 28.288 16.032 -47.561 1.00 84.19 187 LYS A N 1
ATOM 1372 C CA . LYS A 1 187 ? 29.204 14.909 -47.289 1.00 84.19 187 LYS A CA 1
ATOM 1373 C C . LYS A 1 187 ? 29.469 14.724 -45.792 1.00 84.19 187 LYS A C 1
ATOM 1375 O O . LYS A 1 187 ? 29.543 13.582 -45.334 1.00 84.19 187 LYS A O 1
ATOM 1380 N N . ILE A 1 188 ? 29.622 15.810 -45.033 1.00 83.06 188 ILE A N 1
ATOM 1381 C CA . ILE A 1 188 ? 29.820 15.766 -43.573 1.00 83.06 188 ILE A CA 1
ATOM 1382 C C . ILE A 1 188 ? 28.570 15.210 -42.879 1.00 83.06 188 ILE A C 1
ATOM 1384 O O . ILE A 1 188 ? 28.677 14.330 -42.014 1.00 83.06 188 ILE A O 1
ATOM 1388 N N . LEU A 1 189 ? 27.387 15.654 -43.303 1.00 83.38 189 LEU A N 1
ATOM 1389 C CA . LEU A 1 189 ? 26.110 15.175 -42.789 1.00 83.38 189 LEU A CA 1
ATOM 1390 C C . LEU A 1 189 ? 25.912 13.682 -43.086 1.00 83.38 189 LEU A C 1
ATOM 1392 O O . LEU A 1 189 ? 25.622 12.911 -42.173 1.00 83.38 189 LEU A O 1
ATOM 1396 N N . LEU A 1 190 ? 26.150 13.242 -44.327 1.00 85.00 190 LEU A N 1
ATOM 1397 C CA . LEU A 1 190 ? 26.052 11.829 -44.722 1.00 85.00 190 LEU A CA 1
ATOM 1398 C C . LEU A 1 190 ? 27.006 10.933 -43.921 1.00 85.00 190 LEU A C 1
ATOM 1400 O O . LEU A 1 190 ? 26.603 9.865 -43.456 1.00 85.00 190 LEU A O 1
ATOM 1404 N N . LYS A 1 191 ? 28.253 11.374 -43.699 1.00 87.38 191 LYS A N 1
ATOM 1405 C CA . LYS A 1 191 ? 29.209 10.653 -42.841 1.00 87.38 191 LYS A CA 1
ATOM 1406 C C . LYS A 1 191 ? 28.711 10.552 -41.399 1.00 87.38 191 LYS A C 1
ATOM 1408 O O . LYS A 1 191 ? 28.837 9.490 -40.790 1.00 87.38 191 LYS A O 1
ATOM 1413 N N . SER A 1 192 ? 28.124 11.622 -40.867 1.00 84.56 192 SER A N 1
ATOM 1414 C CA . SER A 1 192 ? 27.568 11.656 -39.509 1.00 84.56 192 SER A CA 1
ATOM 1415 C C . SER A 1 192 ? 26.347 10.744 -39.358 1.00 84.56 192 SER A C 1
ATOM 1417 O O . SER A 1 192 ? 26.269 9.992 -38.387 1.00 84.56 192 SER A O 1
ATOM 1419 N N . ILE A 1 193 ? 25.444 10.732 -40.346 1.00 87.00 193 ILE A N 1
ATOM 1420 C CA . ILE A 1 193 ? 24.294 9.815 -40.409 1.00 87.00 193 ILE A CA 1
ATOM 1421 C C . ILE A 1 193 ? 24.777 8.362 -40.429 1.00 87.00 193 ILE A C 1
ATOM 1423 O O . ILE A 1 193 ? 24.324 7.542 -39.629 1.00 87.00 193 ILE A O 1
ATOM 1427 N N . TRP A 1 194 ? 25.724 8.042 -41.316 1.00 86.25 194 TRP A N 1
ATOM 1428 C CA . TRP A 1 194 ? 26.255 6.686 -41.443 1.00 86.25 194 TRP A CA 1
ATOM 1429 C C . TRP A 1 194 ? 26.936 6.220 -40.152 1.00 86.25 194 TRP A C 1
ATOM 1431 O O . TRP A 1 194 ? 26.681 5.112 -39.681 1.00 86.25 194 TRP A O 1
ATOM 1441 N N . LYS A 1 195 ? 27.731 7.093 -39.522 1.00 89.56 195 LYS A N 1
ATOM 1442 C CA . LYS A 1 195 ? 28.365 6.824 -38.227 1.00 89.56 195 LYS A CA 1
ATOM 1443 C C . LYS A 1 195 ? 27.329 6.570 -37.128 1.00 89.56 195 LYS A C 1
ATOM 1445 O O . LYS A 1 195 ? 27.429 5.565 -36.428 1.00 89.56 195 LYS A O 1
ATOM 1450 N N . ALA A 1 196 ? 26.309 7.423 -37.015 1.00 85.19 196 ALA A N 1
ATOM 1451 C CA . ALA A 1 196 ? 25.243 7.271 -36.026 1.00 85.19 196 ALA A CA 1
ATOM 1452 C C . ALA A 1 196 ? 24.495 5.936 -36.181 1.00 85.19 196 ALA A C 1
ATOM 1454 O O . ALA A 1 196 ? 24.221 5.260 -35.190 1.00 85.19 196 ALA A O 1
ATOM 1455 N N . LEU A 1 197 ? 24.218 5.531 -37.423 1.00 85.81 197 LEU A N 1
ATOM 1456 C CA . LEU A 1 197 ? 23.519 4.285 -37.734 1.00 85.81 197 LEU A CA 1
ATOM 1457 C C . LEU A 1 197 ? 24.383 3.042 -37.458 1.00 85.81 197 LEU A C 1
ATOM 1459 O O . LEU A 1 197 ? 23.885 2.022 -36.979 1.00 85.81 197 LEU A O 1
ATOM 1463 N N . MET A 1 198 ? 25.690 3.127 -37.716 1.00 88.00 198 MET A N 1
ATOM 1464 C CA . MET A 1 198 ? 26.636 2.043 -37.434 1.00 88.00 198 MET A CA 1
ATOM 1465 C C . MET A 1 198 ? 26.857 1.837 -35.933 1.00 88.00 198 MET A C 1
ATOM 1467 O O . MET A 1 198 ? 26.874 0.692 -35.476 1.00 88.00 198 MET A O 1
ATOM 1471 N N . GLU A 1 199 ? 26.971 2.917 -35.160 1.00 86.44 199 GLU A N 1
ATOM 1472 C CA . GLU A 1 199 ? 27.076 2.860 -33.696 1.00 86.44 199 GLU A CA 1
ATOM 1473 C C . GLU A 1 199 ? 25.825 2.226 -33.067 1.00 86.44 199 GLU A C 1
ATOM 1475 O O . GLU A 1 199 ? 25.936 1.376 -32.182 1.00 86.44 199 GLU A O 1
ATOM 1480 N N . GLU A 1 200 ? 24.636 2.548 -33.580 1.00 85.44 200 GLU A N 1
ATOM 1481 C CA . GLU A 1 200 ? 23.383 1.947 -33.112 1.00 85.44 200 GLU A CA 1
ATOM 1482 C C . GLU A 1 200 ? 23.318 0.441 -33.418 1.00 85.44 200 GLU A C 1
ATOM 1484 O O . GLU A 1 200 ? 22.938 -0.371 -32.573 1.00 85.44 200 GLU A O 1
ATOM 1489 N N . ARG A 1 201 ? 23.796 0.028 -34.598 1.00 86.06 201 ARG A N 1
ATOM 1490 C CA . ARG A 1 201 ? 23.901 -1.391 -34.967 1.00 86.06 201 ARG A CA 1
ATOM 1491 C C . ARG A 1 201 ? 24.912 -2.144 -34.092 1.00 86.06 201 ARG A C 1
ATOM 1493 O O . ARG A 1 201 ? 24.712 -3.328 -33.815 1.00 86.06 201 ARG A O 1
ATOM 1500 N N . GLN A 1 202 ? 26.004 -1.504 -33.673 1.00 85.19 202 GLN A N 1
ATOM 1501 C CA . GLN A 1 202 ? 26.966 -2.100 -32.736 1.00 85.19 202 GLN A CA 1
ATOM 1502 C C . GLN A 1 202 ? 26.363 -2.270 -31.340 1.00 85.19 202 GLN A C 1
ATOM 1504 O O . GLN A 1 202 ? 26.538 -3.326 -30.731 1.00 85.19 202 GLN A O 1
ATOM 1509 N N . ARG A 1 203 ? 25.603 -1.275 -30.871 1.00 84.62 203 ARG A N 1
ATOM 1510 C CA . ARG A 1 203 ? 24.856 -1.336 -29.610 1.00 84.62 203 ARG A CA 1
ATOM 1511 C C . ARG A 1 203 ? 23.853 -2.490 -29.605 1.00 84.62 203 ARG A C 1
ATOM 1513 O O . ARG A 1 203 ? 23.874 -3.306 -28.687 1.00 84.62 203 ARG A O 1
ATOM 1520 N N . ASP A 1 204 ? 23.068 -2.631 -30.672 1.00 84.88 204 ASP A N 1
ATOM 1521 C CA . ASP A 1 204 ? 22.123 -3.743 -30.835 1.00 84.88 204 ASP A CA 1
ATOM 1522 C C . ASP A 1 204 ? 22.827 -5.106 -30.816 1.00 84.88 204 ASP A C 1
ATOM 1524 O O . ASP A 1 204 ? 22.361 -6.054 -30.185 1.00 84.88 204 ASP A O 1
ATOM 1528 N N . LYS A 1 205 ? 23.985 -5.222 -31.476 1.00 85.25 205 LYS A N 1
ATOM 1529 C CA . LYS A 1 205 ? 24.790 -6.451 -31.435 1.00 85.25 205 LYS A CA 1
ATOM 1530 C C . LYS A 1 205 ? 25.317 -6.748 -30.031 1.00 85.25 205 LYS A C 1
ATOM 1532 O O . LYS A 1 205 ? 25.319 -7.911 -29.635 1.00 85.25 205 LYS A O 1
ATOM 1537 N N . ALA A 1 206 ? 25.747 -5.730 -29.285 1.00 84.31 206 ALA A N 1
ATOM 1538 C CA . ALA A 1 206 ? 26.217 -5.890 -27.912 1.00 84.31 206 ALA A CA 1
ATOM 1539 C C . ALA A 1 206 ? 25.093 -6.380 -26.989 1.00 84.31 206 ALA A C 1
ATOM 1541 O O . ALA A 1 206 ? 25.301 -7.330 -26.241 1.00 84.31 206 ALA A O 1
ATOM 1542 N N . LEU A 1 207 ? 23.896 -5.798 -27.097 1.00 83.00 207 LEU A N 1
ATOM 1543 C CA . LEU A 1 207 ? 22.722 -6.204 -26.319 1.00 83.00 207 LEU A CA 1
ATOM 1544 C C . LEU A 1 207 ? 22.264 -7.627 -26.663 1.00 83.00 207 LEU A C 1
ATOM 1546 O O . LEU A 1 207 ? 22.013 -8.418 -25.760 1.00 83.00 207 LEU A O 1
ATOM 1550 N N . ARG A 1 208 ? 22.246 -7.994 -27.953 1.00 84.25 208 ARG A N 1
ATOM 1551 C CA . ARG A 1 208 ? 21.892 -9.357 -28.398 1.00 84.25 208 ARG A CA 1
ATOM 1552 C C . ARG A 1 208 ? 22.908 -10.416 -27.969 1.00 84.25 208 ARG A C 1
ATOM 1554 O O . ARG A 1 208 ? 22.517 -11.543 -27.693 1.00 84.25 208 ARG A O 1
ATOM 1561 N N . LYS A 1 209 ? 24.201 -10.075 -27.941 1.00 86.31 209 LYS A N 1
ATOM 1562 C CA . LYS A 1 209 ? 25.277 -10.985 -27.513 1.00 86.31 209 LYS A CA 1
ATOM 1563 C C . LYS A 1 209 ? 25.357 -11.118 -25.986 1.00 86.31 209 LYS A C 1
ATOM 1565 O O . LYS A 1 209 ? 25.880 -12.113 -25.494 1.00 86.31 209 LYS A O 1
ATOM 1570 N N . GLY A 1 210 ? 24.848 -10.133 -25.244 1.00 81.88 210 GLY A N 1
ATOM 1571 C CA . GLY A 1 210 ? 24.902 -10.105 -23.786 1.00 81.88 210 GLY A CA 1
ATOM 1572 C C . GLY A 1 210 ? 26.314 -9.864 -23.230 1.00 81.88 210 GLY A C 1
ATOM 1573 O O . GLY A 1 210 ? 27.221 -9.386 -23.918 1.00 81.88 210 GLY A O 1
ATOM 1574 N N . GLY A 1 211 ? 26.508 -10.176 -21.946 1.00 84.19 211 GLY A N 1
ATOM 1575 C CA . GLY A 1 211 ? 27.799 -10.065 -21.258 1.00 84.19 211 GLY A CA 1
ATOM 1576 C C . GLY A 1 211 ? 28.208 -8.631 -20.890 1.00 84.19 211 GLY A C 1
ATOM 1577 O O . GLY A 1 211 ? 27.387 -7.719 -20.804 1.00 84.19 211 GLY A O 1
ATOM 1578 N N . GLY A 1 212 ? 29.507 -8.414 -20.656 1.00 80.06 212 GLY A N 1
ATOM 1579 C CA . GLY A 1 212 ? 30.020 -7.155 -20.090 1.00 80.06 212 GLY A CA 1
ATOM 1580 C C . GLY A 1 212 ? 29.847 -5.909 -20.973 1.00 80.06 212 GLY A C 1
ATOM 1581 O O . GLY A 1 212 ? 29.863 -4.787 -20.467 1.00 80.06 212 GLY A O 1
ATOM 1582 N N . ALA A 1 213 ? 29.678 -6.073 -22.289 1.00 78.69 213 ALA A N 1
ATOM 1583 C CA . ALA A 1 213 ? 29.358 -4.963 -23.189 1.00 78.69 213 ALA A CA 1
ATOM 1584 C C . ALA A 1 213 ? 27.888 -4.531 -23.042 1.00 78.69 213 ALA A C 1
ATOM 1586 O O . ALA A 1 213 ? 27.620 -3.340 -22.905 1.00 78.69 213 ALA A O 1
ATOM 1587 N N . ALA A 1 214 ? 26.955 -5.488 -22.974 1.00 82.25 214 ALA A N 1
ATOM 1588 C CA . ALA A 1 214 ? 25.545 -5.215 -22.692 1.00 82.25 214 ALA A CA 1
ATOM 1589 C C . ALA A 1 214 ? 25.354 -4.600 -21.297 1.00 82.25 214 ALA A C 1
ATOM 1591 O O . ALA A 1 214 ? 24.625 -3.624 -21.148 1.00 82.25 214 ALA A O 1
ATOM 1592 N N . ALA A 1 215 ? 26.068 -5.109 -20.288 1.00 81.12 215 ALA A N 1
ATOM 1593 C CA . ALA A 1 215 ? 26.002 -4.586 -18.924 1.00 81.12 215 ALA A CA 1
ATOM 1594 C C . ALA A 1 215 ? 26.416 -3.106 -18.839 1.00 81.12 215 ALA A C 1
ATOM 1596 O O . ALA A 1 215 ? 25.771 -2.329 -18.140 1.00 81.12 215 ALA A O 1
ATOM 1597 N N . ARG A 1 216 ? 27.451 -2.695 -19.587 1.00 86.25 216 ARG A N 1
ATOM 1598 C CA . ARG A 1 216 ? 27.876 -1.287 -19.663 1.00 86.25 216 ARG A CA 1
ATOM 1599 C C . ARG A 1 216 ? 26.811 -0.394 -20.295 1.00 86.25 216 ARG A C 1
ATOM 1601 O O . ARG A 1 216 ? 26.497 0.649 -19.732 1.00 86.25 216 ARG A O 1
ATOM 1608 N N . VAL A 1 217 ? 26.226 -0.836 -21.409 1.00 85.12 217 VAL A N 1
ATOM 1609 C CA . VAL A 1 217 ? 25.139 -0.118 -22.095 1.00 85.12 217 VAL A CA 1
ATOM 1610 C C . VAL A 1 217 ? 23.924 0.051 -21.175 1.00 85.12 217 VAL A C 1
ATOM 1612 O O . VAL A 1 217 ? 23.394 1.150 -21.041 1.00 85.12 217 VAL A O 1
ATOM 1615 N N . LEU A 1 218 ? 23.521 -1.014 -20.480 1.00 84.38 218 LEU A N 1
ATOM 1616 C CA . LEU A 1 218 ? 22.393 -0.985 -19.545 1.00 84.38 218 LEU A CA 1
ATOM 1617 C C . LEU A 1 218 ? 22.678 -0.133 -18.301 1.00 84.38 218 LEU A C 1
ATOM 1619 O O . LEU A 1 218 ? 21.782 0.539 -17.791 1.00 84.38 218 LEU A O 1
ATOM 1623 N N . ALA A 1 219 ? 23.914 -0.136 -17.798 1.00 82.00 219 ALA A N 1
ATOM 1624 C CA . ALA A 1 219 ? 24.314 0.701 -16.670 1.00 82.00 219 ALA A CA 1
ATOM 1625 C C . ALA A 1 219 ? 24.267 2.195 -17.024 1.00 82.00 219 ALA A C 1
ATOM 1627 O O . ALA A 1 219 ? 23.781 3.005 -16.230 1.00 82.00 219 ALA A O 1
ATOM 1628 N N . GLU A 1 220 ? 24.726 2.555 -18.224 1.00 86.88 220 GLU A N 1
ATOM 1629 C CA . GLU A 1 220 ? 24.639 3.916 -18.749 1.00 86.88 220 GLU A CA 1
ATOM 1630 C C . GLU A 1 220 ? 23.177 4.350 -18.939 1.00 86.88 220 GLU A C 1
ATOM 1632 O O . GLU A 1 220 ? 22.781 5.406 -18.437 1.00 86.88 220 GLU A O 1
ATOM 1637 N N . ASP A 1 221 ? 22.343 3.498 -19.542 1.00 87.62 221 ASP A N 1
ATOM 1638 C CA . ASP A 1 221 ? 20.911 3.766 -19.712 1.00 87.62 221 ASP A CA 1
ATOM 1639 C C . ASP A 1 221 ? 20.192 3.936 -18.375 1.00 87.62 221 ASP A C 1
ATOM 1641 O O . ASP A 1 221 ? 19.384 4.851 -18.219 1.00 87.62 221 ASP A O 1
ATOM 1645 N N . ASN A 1 222 ? 20.526 3.128 -17.369 1.00 83.25 222 ASN A N 1
ATOM 1646 C CA . ASN A 1 222 ? 19.975 3.274 -16.024 1.00 83.25 222 ASN A CA 1
ATOM 1647 C C . ASN A 1 222 ? 20.400 4.586 -15.355 1.00 83.25 222 ASN A C 1
ATOM 1649 O O . ASN A 1 222 ? 19.600 5.215 -14.654 1.00 83.25 222 ASN A O 1
ATOM 1653 N N . ARG A 1 223 ? 21.641 5.034 -15.570 1.00 86.69 223 ARG A N 1
ATOM 1654 C CA . ARG A 1 223 ? 22.122 6.322 -15.053 1.00 86.69 223 ARG A CA 1
ATOM 1655 C C . ARG A 1 223 ? 21.368 7.489 -15.692 1.00 86.69 223 ARG A C 1
ATOM 1657 O O . ARG A 1 223 ? 20.921 8.385 -14.973 1.00 86.69 223 ARG A O 1
ATOM 1664 N N . LEU A 1 224 ? 21.188 7.455 -17.012 1.00 84.75 224 LEU A N 1
ATOM 1665 C CA . LEU A 1 224 ? 20.438 8.466 -17.759 1.00 84.75 224 LEU A CA 1
ATOM 1666 C C . LEU A 1 224 ? 18.955 8.454 -17.383 1.00 84.75 224 LEU A C 1
ATOM 1668 O O . LEU A 1 224 ? 18.390 9.513 -17.117 1.00 84.75 224 LEU A O 1
ATOM 1672 N N . ARG A 1 225 ? 18.350 7.267 -17.252 1.00 84.88 225 ARG A N 1
ATOM 1673 C CA . ARG A 1 225 ? 16.957 7.093 -16.816 1.00 84.88 225 ARG A CA 1
ATOM 1674 C C . ARG A 1 225 ? 16.723 7.775 -15.476 1.00 84.88 225 ARG A C 1
ATOM 1676 O O . ARG A 1 225 ? 15.815 8.589 -15.360 1.00 84.88 225 ARG A O 1
ATOM 1683 N N . LYS A 1 226 ? 17.587 7.526 -14.488 1.00 82.31 226 LYS A N 1
ATOM 1684 C CA . LYS A 1 226 ? 17.514 8.191 -13.178 1.00 82.31 226 LYS A CA 1
ATOM 1685 C C . LYS A 1 226 ? 17.642 9.714 -13.288 1.00 82.31 226 LYS A C 1
ATOM 1687 O O . LYS A 1 226 ? 16.949 10.432 -12.579 1.00 82.31 226 LYS A O 1
ATOM 1692 N N . SER A 1 227 ? 18.506 10.217 -14.170 1.00 83.88 227 SER A N 1
ATOM 1693 C CA . SER A 1 227 ? 18.656 11.662 -14.380 1.00 83.88 227 SER A CA 1
ATOM 1694 C C . SER A 1 227 ? 17.398 12.303 -14.971 1.00 83.88 227 SER A C 1
ATOM 1696 O O . SER A 1 227 ? 16.953 13.328 -14.463 1.00 83.88 227 SER A O 1
ATOM 1698 N N . VAL A 1 228 ? 16.804 11.679 -15.993 1.00 82.94 228 VAL A N 1
ATOM 1699 C CA . VAL A 1 228 ? 15.583 12.167 -16.657 1.00 82.94 228 VAL A CA 1
ATOM 1700 C C . VAL A 1 228 ? 14.391 12.143 -15.700 1.00 82.94 228 VAL A C 1
ATOM 1702 O O . VAL A 1 228 ? 13.641 13.113 -15.607 1.00 82.94 228 VAL A O 1
ATOM 1705 N N . LEU A 1 229 ? 14.240 11.063 -14.930 1.00 77.50 229 LEU A N 1
ATOM 1706 C CA . LEU A 1 229 ? 13.155 10.940 -13.955 1.00 77.50 229 LEU A CA 1
ATOM 1707 C C . LEU A 1 229 ? 13.235 12.001 -12.853 1.00 77.50 229 LEU A C 1
ATOM 1709 O O . LEU A 1 229 ? 12.208 12.584 -12.502 1.00 77.50 229 LEU A O 1
ATOM 1713 N N . ARG A 1 230 ? 14.448 12.316 -12.379 1.00 78.62 230 ARG A N 1
ATOM 1714 C CA . ARG A 1 230 ? 14.671 13.415 -11.431 1.00 78.62 230 ARG A CA 1
ATOM 1715 C C . ARG A 1 230 ? 14.328 14.777 -12.028 1.00 78.62 230 ARG A C 1
ATOM 1717 O O . ARG A 1 230 ? 13.622 15.541 -11.382 1.00 78.62 230 ARG A O 1
ATOM 1724 N N . SER A 1 231 ? 14.757 15.070 -13.260 1.00 75.75 231 SER A N 1
ATOM 1725 C CA . SER A 1 231 ? 14.427 16.349 -13.914 1.00 75.75 231 SER A CA 1
ATOM 1726 C C . SER A 1 231 ? 12.931 16.526 -14.189 1.00 75.75 231 SER A C 1
ATOM 1728 O O . SER A 1 231 ? 12.449 17.650 -14.239 1.00 75.75 231 SER A O 1
ATOM 1730 N N . CYS A 1 232 ? 12.184 15.430 -14.341 1.00 68.00 232 CYS A N 1
ATOM 1731 C CA . CYS A 1 232 ? 10.737 15.464 -14.551 1.00 68.00 232 CYS A CA 1
ATOM 1732 C C . CYS A 1 232 ? 9.917 15.429 -13.247 1.00 68.00 232 CYS A C 1
ATOM 1734 O O . CYS A 1 232 ? 8.692 15.361 -13.332 1.00 68.00 232 CYS A O 1
ATOM 1736 N N . GLY A 1 233 ? 10.553 15.420 -12.065 1.00 63.53 233 GLY A N 1
ATOM 1737 C CA . GLY A 1 233 ? 9.865 15.334 -10.769 1.00 63.53 233 GLY A CA 1
ATOM 1738 C C . GLY A 1 233 ? 9.117 14.013 -10.538 1.00 63.53 233 GLY A C 1
ATOM 1739 O O . GLY A 1 233 ? 8.204 13.956 -9.722 1.00 63.53 233 GLY A O 1
ATOM 1740 N N . LYS A 1 234 ? 9.468 12.953 -11.277 1.00 61.03 234 LYS A N 1
ATOM 1741 C CA . LYS A 1 234 ? 8.781 11.649 -11.270 1.00 61.03 234 LYS A CA 1
ATOM 1742 C C . LYS A 1 234 ? 9.727 10.527 -10.843 1.00 61.03 234 LYS A C 1
ATOM 1744 O O . LYS A 1 234 ? 9.768 9.466 -11.465 1.00 61.03 234 LYS A O 1
ATOM 1749 N N . ASP A 1 235 ? 10.539 10.784 -9.823 1.00 54.94 235 ASP A N 1
ATOM 1750 C CA . ASP A 1 235 ? 11.387 9.751 -9.236 1.00 54.94 235 ASP A CA 1
ATOM 1751 C C . ASP A 1 235 ? 10.507 8.798 -8.399 1.00 54.94 235 ASP A C 1
ATOM 1753 O O . ASP A 1 235 ? 9.847 9.260 -7.465 1.00 54.94 235 ASP A O 1
ATOM 1757 N N . PRO A 1 236 ? 10.463 7.487 -8.703 1.00 51.38 236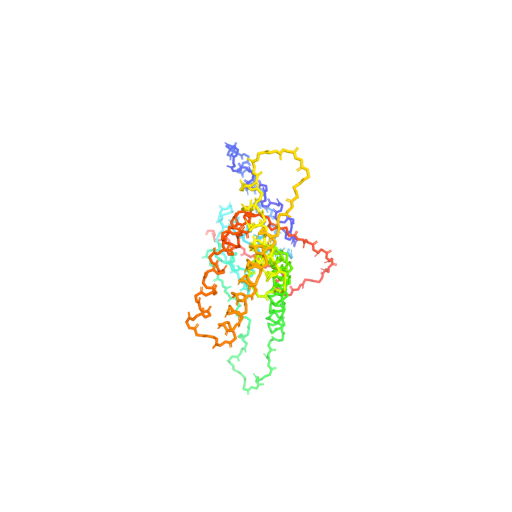 PRO A N 1
ATOM 1758 C CA . PRO A 1 236 ? 9.624 6.527 -7.981 1.00 51.38 236 PRO A CA 1
ATOM 1759 C C . PRO A 1 236 ? 9.984 6.364 -6.493 1.00 51.38 236 PRO A C 1
ATOM 1761 O O . PRO A 1 236 ? 9.230 5.722 -5.767 1.00 51.38 236 PRO A O 1
ATOM 1764 N N . PHE A 1 237 ? 11.110 6.921 -6.026 1.00 45.62 237 PHE A N 1
ATOM 1765 C CA . PHE A 1 237 ? 11.546 6.839 -4.625 1.00 45.62 237 PHE A CA 1
ATOM 1766 C C . PHE A 1 237 ? 11.270 8.097 -3.782 1.00 45.62 237 PHE A C 1
ATOM 1768 O O . PHE A 1 237 ? 11.547 8.099 -2.579 1.00 45.62 237 PHE A O 1
ATOM 1775 N N . VAL A 1 238 ? 10.705 9.159 -4.367 1.00 43.25 238 VAL A N 1
ATOM 1776 C CA . VAL A 1 238 ? 10.244 10.324 -3.600 1.00 43.25 238 VAL A CA 1
ATOM 1777 C C . VAL A 1 238 ? 8.834 10.023 -3.096 1.00 43.25 238 VAL A C 1
ATOM 1779 O O . VAL A 1 238 ? 7.876 9.980 -3.862 1.00 43.25 238 VAL A O 1
ATOM 1782 N N . LYS A 1 239 ? 8.724 9.744 -1.792 1.00 35.91 239 LYS A N 1
ATOM 1783 C CA . LYS A 1 239 ? 7.457 9.477 -1.099 1.00 35.91 239 LYS A CA 1
ATOM 1784 C C . LYS A 1 239 ? 6.473 10.628 -1.335 1.00 35.91 239 LYS A C 1
ATOM 1786 O O . LYS A 1 239 ? 6.629 11.695 -0.750 1.00 35.91 239 LYS A O 1
ATOM 1791 N N . ASN A 1 240 ? 5.424 10.383 -2.117 1.00 32.94 240 ASN A N 1
ATOM 1792 C CA . ASN A 1 240 ? 4.211 11.191 -2.057 1.00 32.94 240 ASN A CA 1
ATOM 1793 C C . ASN A 1 240 ? 3.515 10.901 -0.722 1.00 32.94 240 ASN A C 1
ATOM 1795 O O . ASN A 1 240 ? 2.839 9.888 -0.560 1.00 32.94 240 ASN A O 1
ATOM 1799 N N . SER A 1 241 ? 3.709 11.780 0.256 1.00 35.28 241 SER A N 1
ATOM 1800 C CA . SER A 1 241 ? 2.836 11.893 1.421 1.00 35.28 241 SER A CA 1
ATOM 1801 C C . SER A 1 241 ? 1.527 12.552 0.977 1.00 35.28 241 SER A C 1
ATOM 1803 O O . SER A 1 241 ? 1.488 13.768 0.803 1.00 35.28 241 SER A O 1
ATOM 1805 N N . GLY A 1 242 ? 0.469 11.773 0.747 1.00 29.77 242 GLY A N 1
ATOM 1806 C CA . GLY A 1 242 ? -0.816 12.334 0.325 1.00 29.77 242 GLY A CA 1
ATOM 1807 C C . GLY A 1 242 ? -1.975 11.342 0.363 1.00 29.77 242 GLY A C 1
ATOM 1808 O O . GLY A 1 242 ? -2.095 10.514 -0.529 1.00 29.77 242 GLY A O 1
ATOM 1809 N N . HIS A 1 243 ? -2.798 11.495 1.405 1.00 29.12 243 HIS A N 1
ATOM 1810 C CA . HIS A 1 243 ? -4.207 11.114 1.567 1.00 29.12 243 HIS A CA 1
ATOM 1811 C C . HIS A 1 243 ? -4.698 9.739 1.079 1.00 29.12 243 HIS A C 1
ATOM 1813 O O . HIS A 1 243 ? -5.075 9.552 -0.075 1.00 29.12 243 HIS A O 1
ATOM 1819 N N . GLU A 1 244 ? -4.866 8.827 2.041 1.00 27.33 244 GLU A N 1
ATOM 1820 C CA . GLU A 1 244 ? -5.847 7.743 1.954 1.00 27.33 244 GLU A CA 1
ATOM 1821 C C . GLU A 1 244 ? -7.263 8.345 2.021 1.00 27.33 244 GLU A C 1
ATOM 1823 O O . GLU A 1 244 ? -7.657 8.926 3.034 1.00 27.33 244 GLU A O 1
ATOM 1828 N N . HIS A 1 245 ? -8.011 8.243 0.921 1.00 28.34 245 HIS A N 1
ATOM 1829 C CA . HIS A 1 245 ? -9.456 8.454 0.898 1.00 28.34 245 HIS A CA 1
ATOM 1830 C C . HIS A 1 245 ? -10.146 7.116 1.182 1.00 28.34 245 HIS A C 1
ATOM 1832 O O . HIS A 1 245 ? -10.064 6.184 0.381 1.00 28.34 245 HIS A O 1
ATOM 1838 N N . ASP A 1 246 ? -10.808 7.041 2.333 1.00 29.92 246 ASP A N 1
ATOM 1839 C CA . ASP A 1 246 ? -11.654 5.925 2.751 1.00 29.92 246 ASP A CA 1
ATOM 1840 C C . ASP A 1 246 ? -13.025 6.065 2.063 1.00 29.92 246 ASP A C 1
ATOM 1842 O O . ASP A 1 246 ? -13.814 6.951 2.399 1.00 29.92 246 ASP A O 1
ATOM 1846 N N . ASN A 1 247 ? -13.282 5.251 1.036 1.00 30.56 247 ASN A N 1
ATOM 1847 C CA . ASN A 1 247 ? -14.581 5.200 0.364 1.00 30.56 247 ASN A CA 1
ATOM 1848 C C . ASN A 1 247 ? -15.472 4.190 1.090 1.00 30.56 247 ASN A C 1
ATOM 1850 O O . ASN A 1 247 ? -15.275 2.978 0.998 1.00 30.56 247 ASN A O 1
ATOM 1854 N N . GLY A 1 248 ? -16.443 4.721 1.832 1.00 31.52 248 GLY A N 1
ATOM 1855 C CA . GLY A 1 248 ? -17.458 3.955 2.538 1.00 31.52 248 GLY A CA 1
ATOM 1856 C C . GLY A 1 248 ? -18.586 3.505 1.616 1.00 31.52 248 GLY A C 1
ATOM 1857 O O . GLY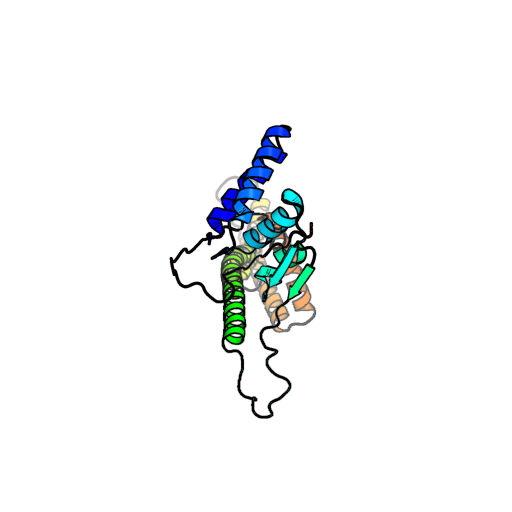 A 1 248 ? -19.490 4.282 1.322 1.00 31.52 248 GLY A O 1
ATOM 1858 N N . ASP A 1 249 ? -18.581 2.225 1.259 1.00 31.73 249 ASP A N 1
ATOM 1859 C CA . ASP A 1 249 ? -19.766 1.538 0.751 1.00 31.73 249 ASP A CA 1
ATOM 1860 C C . ASP A 1 249 ? -20.621 1.092 1.952 1.00 31.73 249 ASP A C 1
ATOM 1862 O O . ASP A 1 249 ? -20.318 0.113 2.637 1.00 31.73 249 ASP A O 1
ATOM 1866 N N . ARG A 1 250 ? -21.676 1.861 2.259 1.00 36.81 250 ARG A N 1
ATOM 1867 C CA . ARG A 1 250 ? -22.704 1.509 3.252 1.00 36.81 250 ARG A CA 1
ATOM 1868 C C . ARG A 1 250 ? -23.865 0.796 2.559 1.00 36.81 250 ARG A C 1
ATOM 1870 O O . ARG A 1 250 ? -24.803 1.448 2.113 1.00 36.81 250 ARG A O 1
ATOM 1877 N N . GLU A 1 251 ? -23.831 -0.531 2.536 1.00 35.09 251 GLU A N 1
ATOM 1878 C CA . GLU A 1 251 ? -25.030 -1.353 2.340 1.00 35.09 251 GLU A CA 1
ATOM 1879 C C . GLU A 1 251 ? -25.585 -1.752 3.715 1.00 35.09 251 GLU A C 1
ATOM 1881 O O . GLU A 1 251 ? -24.881 -2.319 4.553 1.00 35.09 251 GLU A O 1
ATOM 1886 N N . SER A 1 252 ? -26.837 -1.381 3.987 1.00 40.78 252 SER A N 1
ATOM 1887 C CA . SER A 1 252 ? -27.515 -1.598 5.266 1.00 40.78 252 SER A CA 1
ATOM 1888 C C . SER A 1 252 ? -28.042 -3.029 5.373 1.00 40.78 252 SER A C 1
ATOM 1890 O O . SER A 1 252 ? -29.232 -3.274 5.186 1.00 40.78 252 SER A O 1
ATOM 1892 N N . ASP A 1 253 ? -27.153 -3.966 5.683 1.00 37.03 253 ASP A N 1
ATOM 1893 C CA . ASP A 1 253 ? -27.515 -5.313 6.121 1.00 37.03 253 ASP A CA 1
ATOM 1894 C C . ASP A 1 253 ? -27.672 -5.299 7.654 1.00 37.03 253 ASP A C 1
ATOM 1896 O O . ASP A 1 253 ? -26.747 -4.961 8.398 1.00 37.03 253 ASP A O 1
ATOM 1900 N N . THR A 1 254 ? -28.882 -5.561 8.151 1.00 42.97 254 THR A N 1
ATOM 1901 C CA . THR A 1 254 ? -29.212 -5.539 9.589 1.00 42.97 254 THR A CA 1
ATOM 1902 C C . THR A 1 254 ? -28.840 -6.837 10.308 1.00 42.97 254 THR A C 1
ATOM 1904 O O . THR A 1 254 ? -29.069 -6.956 11.514 1.00 42.97 254 THR A O 1
ATOM 1907 N N . THR A 1 255 ? -28.223 -7.782 9.601 1.00 44.34 255 THR A N 1
ATOM 1908 C CA . THR A 1 255 ? -27.763 -9.062 10.137 1.00 44.34 255 THR A CA 1
ATOM 1909 C C . THR A 1 255 ? -26.427 -8.883 10.868 1.00 44.34 255 THR A C 1
ATOM 1911 O O . THR A 1 255 ? -25.407 -8.607 10.242 1.00 44.34 255 THR A O 1
ATOM 1914 N N . ILE A 1 256 ? -26.417 -9.018 12.202 1.00 46.78 256 ILE A N 1
ATOM 1915 C CA . ILE A 1 256 ? -25.186 -8.950 13.013 1.00 46.78 256 ILE A CA 1
ATOM 1916 C C . ILE A 1 256 ? -24.341 -10.190 12.704 1.00 46.78 256 ILE A C 1
ATOM 1918 O O . ILE A 1 256 ? -24.735 -11.303 13.052 1.00 46.78 256 ILE A O 1
ATOM 1922 N N . LYS A 1 257 ? -23.186 -10.010 12.056 1.00 42.16 257 LYS A N 1
ATOM 1923 C CA . LYS A 1 257 ? -22.292 -11.128 11.720 1.00 42.16 257 LYS A CA 1
ATOM 1924 C C . LYS A 1 257 ? -21.456 -11.538 12.942 1.00 42.16 257 LYS A C 1
ATOM 1926 O O . LYS A 1 257 ? -21.092 -10.677 13.751 1.00 42.16 257 LYS A O 1
ATOM 1931 N N . PRO A 1 258 ? -21.102 -12.825 13.092 1.00 43.22 258 PRO A N 1
ATOM 1932 C CA . PRO A 1 258 ? -20.190 -13.266 14.146 1.00 43.22 258 PRO A CA 1
ATOM 1933 C C . PRO A 1 258 ? -18.844 -12.520 14.053 1.00 43.22 258 PRO A C 1
ATOM 1935 O O . PRO A 1 258 ? -18.185 -12.508 13.007 1.00 43.22 258 PRO A O 1
ATOM 1938 N N . GLY A 1 259 ? -18.484 -11.831 15.145 1.00 50.06 259 GLY A N 1
ATOM 1939 C CA . GLY A 1 259 ? -17.341 -10.907 15.258 1.00 50.06 259 GLY A CA 1
ATOM 1940 C C . GLY A 1 259 ? -17.689 -9.400 15.247 1.00 50.06 259 GLY A C 1
ATOM 1941 O O . GLY A 1 259 ? -16.836 -8.566 15.564 1.00 50.06 259 GLY A O 1
ATOM 1942 N N . GLU A 1 260 ? -18.932 -9.015 14.917 1.00 45.34 260 GLU A N 1
ATOM 1943 C CA . GLU A 1 260 ? -19.382 -7.602 14.881 1.00 45.34 260 GLU A CA 1
ATOM 1944 C C . GLU A 1 260 ? -20.040 -7.113 16.183 1.00 45.34 260 GLU A C 1
ATOM 1946 O O . GLU A 1 260 ? -20.207 -5.904 16.396 1.00 45.34 260 GLU A O 1
ATOM 1951 N N . ALA A 1 261 ? -20.411 -8.037 17.069 1.00 47.19 261 ALA A N 1
ATOM 1952 C CA . ALA A 1 261 ? -20.882 -7.729 18.412 1.00 47.19 261 ALA A CA 1
ATOM 1953 C C . ALA A 1 261 ? -19.714 -7.791 19.399 1.00 47.19 261 ALA A C 1
ATOM 1955 O O . ALA A 1 261 ? -18.893 -8.703 19.350 1.00 47.19 261 ALA A O 1
ATOM 1956 N N . CYS A 1 262 ? -19.638 -6.814 20.298 1.00 49.50 262 CYS A N 1
ATOM 1957 C CA . CYS A 1 262 ? -18.700 -6.838 21.410 1.00 49.50 262 CYS A CA 1
ATOM 1958 C C . CYS A 1 262 ? -19.500 -6.875 22.707 1.00 49.50 262 CYS A C 1
ATOM 1960 O O . CYS A 1 262 ? -20.313 -5.981 22.959 1.00 49.50 262 CYS A O 1
ATOM 1962 N N . LEU A 1 263 ? -19.253 -7.888 23.534 1.00 47.91 263 LEU A N 1
ATOM 1963 C CA . LEU A 1 263 ? -19.705 -7.886 24.916 1.00 47.91 263 LEU A CA 1
ATOM 1964 C C . LEU A 1 263 ? -18.570 -7.303 25.760 1.00 47.91 263 LEU A C 1
ATOM 1966 O O . LEU A 1 263 ? -17.527 -7.928 25.919 1.00 47.91 263 LEU A O 1
ATOM 1970 N N . ALA A 1 264 ? -18.750 -6.081 26.249 1.00 44.81 264 ALA A N 1
ATOM 1971 C CA . ALA A 1 264 ? -17.866 -5.499 27.248 1.00 44.81 264 ALA A CA 1
ATOM 1972 C C . ALA A 1 264 ? -18.619 -5.530 28.579 1.00 44.81 264 ALA A C 1
ATOM 1974 O O . ALA A 1 264 ? -19.649 -4.873 28.715 1.00 44.81 264 ALA A O 1
ATOM 1975 N N . SER A 1 265 ? -18.133 -6.327 29.529 1.00 44.00 265 SER A N 1
ATOM 1976 C CA . SER A 1 265 ? -18.660 -6.374 30.893 1.00 44.00 265 SER A CA 1
ATOM 1977 C C . SER A 1 265 ? -17.608 -5.792 31.828 1.00 44.00 265 SER A C 1
ATOM 1979 O O . SER A 1 265 ? -16.447 -6.195 31.772 1.00 44.00 265 SER A O 1
ATOM 1981 N N . ALA A 1 266 ? -17.990 -4.816 32.648 1.00 45.00 266 ALA A N 1
ATOM 1982 C CA . ALA A 1 266 ? -17.113 -4.205 33.639 1.00 45.00 266 ALA A CA 1
ATOM 1983 C C . ALA A 1 266 ? -17.512 -4.703 35.031 1.00 45.00 266 ALA A C 1
ATOM 1985 O O . ALA A 1 266 ? -18.679 -4.606 35.410 1.00 45.00 266 ALA A O 1
ATOM 1986 N N . CYS A 1 267 ? -16.547 -5.219 35.790 1.00 41.41 267 CYS A N 1
ATOM 1987 C CA . CYS A 1 267 ? -16.740 -5.567 37.193 1.00 41.41 267 CYS A CA 1
ATOM 1988 C C . CYS A 1 267 ? -16.132 -4.463 38.058 1.00 41.41 267 CYS A C 1
ATOM 1990 O O . CYS A 1 267 ? -14.938 -4.180 37.970 1.00 41.41 267 CYS A O 1
ATOM 1992 N N . THR A 1 268 ? -16.947 -3.848 38.911 1.00 33.66 268 THR A N 1
ATOM 1993 C CA . THR A 1 268 ? -16.461 -2.974 39.982 1.00 33.66 268 THR A CA 1
ATOM 1994 C C . THR A 1 268 ? -16.251 -3.845 41.212 1.00 33.66 268 THR A C 1
ATOM 1996 O O . THR A 1 268 ? -17.227 -4.261 41.832 1.00 33.66 268 THR A O 1
ATOM 1999 N N . PHE A 1 269 ? -15.002 -4.159 41.553 1.00 29.17 269 PHE A N 1
ATOM 2000 C CA . PHE A 1 269 ? -14.701 -4.631 42.903 1.00 29.17 269 PHE A CA 1
ATOM 2001 C C . PHE A 1 269 ? -14.734 -3.401 43.818 1.00 29.17 269 PHE A C 1
ATOM 2003 O O . PHE A 1 269 ? -13.986 -2.451 43.588 1.00 29.17 269 PHE A O 1
ATOM 2010 N N . LEU A 1 270 ? -15.692 -3.389 44.751 1.00 28.48 270 LEU A N 1
ATOM 2011 C CA . LEU A 1 270 ? -15.794 -2.400 45.829 1.00 28.48 270 LEU A CA 1
ATOM 2012 C C . LEU A 1 270 ? -14.624 -2.542 46.806 1.00 28.48 270 LEU A C 1
ATOM 2014 O O . LEU A 1 270 ? -14.259 -3.704 47.099 1.00 28.48 270 LEU A O 1
#

Sequence (270 aa):
VATGDAVDVLLSVSERGGNDGRGAEFRDACRCVSVRLSAVHVIARASPRTKRRVVGCLRGVCGHTVLMCGDGVNDVGAMKAADVSVAMLTGYGSEDSSDADDNIDHEDEMRRERFRRRVLKNKQGYAAMAKTTESSLEKIVASHGIGDSPVAKQARVKRKIDAALKGITDASSGGQGDVAYSFGDIKILLKSIWKALMEERQRDKALRKGGGAAARVLAEDNRLRKSVLRSCGKDPFVKNSGHEHDNGDRESDTTIKPGEACLASACTFL

Organism: Trieres chinensis (NCBI:txid1514140)

Radius of gyration: 35.0 Å; chains: 1; bounding box: 60×76×97 Å

InterPro domains:
  IPR006544 P-type ATPase, subfamily V [PTHR45630] (3-162)
  IPR023214 HAD superfamily [G3DSA:3.40.50.1000] (12-104)
  IPR036412 HAD-like superfamily [SSF56784] (2-91)

pLDDT: mean 70.34, std 17.84, range [27.33, 89.56]

Secondary structure (DSSP, 8-state):
-EEHHHHHHHHHHHHHTTSSS-HHHHHHHHHHHHHHHHT---EES--HHHHHHHHHHHHHTS--EEEEEESSTTTHHHHTTSSEEEE--TT---TT-S--S----HHHHHHHHHHHHHHHHHHHHHHHHHHHHHHHHHHHHHHTT-SSSHHHHHHHHHHHHHHHHHHHHHHT-S-SS-----HHHHHHHHHHHHHHHHHHHHHHHHHHH-HHHHHHHHHHHHHHHHHHHHHTT--TTS-------------------TTSEE---EE---